Protein AF-0000000072575455 (afdb_homodimer)

Radius of gyration: 30.35 Å; Cα contacts (8 Å, |Δi|>4): 472; chains: 2; bounding box: 137×93×72 Å

Secondary structure (DSSP, 8-state):
-------------------------------------S-SSS------EEEEEE-SSTTHHHHHHHHHHHHHHHHHHTT----HHHHHHHHHHHHHHHHHHHHH--S-EEEEEEEETTEEEEEEEE------------TT-TTSTHHHHHHHHHS-EEEEEETTEEEEEEEEE--/----------------------------------PPPSSSS-------EEEEEE-SSTTHHHHHHHHHHHHHHHHHHTT----HHHHHHHHHHHHHHHHHHHHH--S-EEEEEEEETTEEEEEEEE---S--------TT-TTS-HHHHHHHHHS-EEEEEETTEEEEEEEEE--

Foldseek 3Di:
DDPDPPDPDPDDPPPPPPDPPDPPPPDQPQPPPPPPPDDPDDDPVPKQKGKDKDFFDPVVLVVQLVSLVVSVVVVVVVPQDFDPVLSVLNSLLSNLVVVVQCVQARGMKMWMWTDDPQKIKIKIKHQGPDDPPPPPPPVPPPNNCSVVSQCVQFVDWDWADDPRTIMIMGIGGRD/DDPPPPPPDPDDPPPPPPDPPPPPPPDPPPDPDPPDADPPVGPPPPKQKDKDKDFFDPVVLVVQLVSLVVSQVVVVVVPQDFDPVLSVLNSLLSNLVVVVQCVQARGMKMWMWTDDPQKIKIKIKHQGPDDPPPPPPPVPDPNPCSVVSQCVQFVDWDWADDPRTIMIMGIGGRD

InterPro domains:
  IPR003594 Histidine kinase/HSP90-like ATPase domain [PF13581] (70-171)
  IPR036890 Histidine kinase/HSP90-like ATPase superfamily [G3DSA:3.30.565.10] (47-175)
  IPR036890 Histidine kinase/HSP90-like ATPase superfamily [SSF55874] (80-174)
  IPR050267 Bacterial Anti-sigma-factor Serine-Protein Kinases [PTHR35526] (35-174)

Solvent-accessible surface area (backbone atoms only — not comparable to full-atom values): 20923 Å² total; per-residue (Å²): 136,84,80,78,78,78,78,78,78,80,76,82,77,74,78,75,78,67,80,80,74,74,80,70,76,76,79,80,75,77,75,81,76,77,76,79,78,78,84,86,75,79,84,79,71,78,72,55,67,50,75,49,77,39,75,41,58,75,65,47,38,65,49,46,38,50,50,46,52,52,52,52,50,52,40,37,77,70,69,45,86,73,50,70,59,51,52,27,49,49,32,40,41,47,36,37,53,45,47,51,35,45,75,62,21,55,45,48,32,36,42,36,40,33,57,52,93,66,23,38,36,43,36,39,32,28,54,28,75,76,64,74,61,82,64,67,86,59,84,77,52,71,80,68,46,46,61,57,43,36,24,62,64,29,71,44,70,47,76,45,79,50,98,67,14,31,34,39,35,34,37,35,59,70,100,136,82,79,79,77,77,78,76,75,81,77,81,78,74,79,75,78,69,81,80,75,75,81,70,76,78,81,82,76,80,76,81,78,79,77,85,76,69,73,82,89,41,80,78,74,78,70,53,66,48,78,49,77,38,76,41,59,75,65,46,37,65,49,45,38,50,51,46,51,52,51,52,52,53,40,38,76,70,69,44,86,71,52,71,60,51,52,29,49,50,32,40,42,46,35,38,51,45,47,50,34,45,74,63,21,56,46,48,35,36,43,35,41,32,57,50,92,68,24,38,37,43,35,39,33,27,54,29,75,75,65,75,61,81,64,66,84,58,85,78,49,68,78,69,46,44,61,57,44,35,25,62,64,28,71,46,70,46,76,45,80,51,100,67,15,31,35,39,37,35,38,36,59,72,105

Sequence (350 aa):
MGQTERGQRPGAYRESRGPRSRHSAPDRTVRLGMTPAHGPDTADTSVVSAVVEFRGGSAMIPASRDVVHGFVTRLSERGLDLTDAFLDAARLVASELVTNALRHAPGPCRLELTLVDDRVEIAVSDTAEAFPTFLPRDPVRVGRHGLEIVTRLCGEVITKPHATGKTVYARLPLVMGQTERGQRPGAYRESRGPRSRHSAPDRTVRLGMTPAHGPDTADTSVVSAVVEFRGGSAMIPASRDVVHGFVTRLSERGLDLTDAFLDAARLVASELVTNALRHAPGPCRLELTLVDDRVEIAVSDTAEAFPTFLPRDPVRVGRHGLEIVTRLCGEVITKPHATGKTVYARLPLV

Organism: Streptomyces coelicolor (strain ATCC BAA-471 / A3(2) / M145) (NCBI:txid100226)

Structure (mmCIF, N/CA/C/O backbone):
data_AF-0000000072575455-model_v1
#
loop_
_entity.id
_entity.type
_entity.pdbx_description
1 polymer 'Histidine kinase/HSP90-like ATPase domain-containing protein'
#
loop_
_atom_site.group_PDB
_atom_site.id
_atom_site.type_symbol
_atom_site.label_atom_id
_atom_site.label_alt_id
_atom_site.label_comp_id
_atom_site.label_asym_id
_atom_site.label_entity_id
_atom_site.label_seq_id
_atom_site.pdbx_PDB_ins_code
_atom_site.Cartn_x
_atom_site.Cartn_y
_atom_site.Cartn_z
_atom_site.occupancy
_atom_site.B_iso_or_equiv
_atom_site.auth_seq_id
_atom_site.auth_comp_id
_atom_site.auth_asym_id
_atom_site.auth_atom_id
_atom_site.pdbx_PDB_model_num
ATOM 1 N N . MET A 1 1 ? 63.281 -43.75 -48.562 1 32.38 1 MET A N 1
ATOM 2 C CA . MET A 1 1 ? 62.688 -42.5 -49.062 1 32.38 1 MET A CA 1
ATOM 3 C C . MET A 1 1 ? 61.438 -42.156 -48.25 1 32.38 1 MET A C 1
ATOM 5 O O . MET A 1 1 ? 60.469 -42.906 -48.25 1 32.38 1 MET A O 1
ATOM 9 N N . GLY A 1 2 ? 61.625 -41.5 -47.031 1 32.16 2 GLY A N 1
ATOM 10 C CA . GLY A 1 2 ? 60.844 -41.156 -45.875 1 32.16 2 GLY A CA 1
ATOM 11 C C . GLY A 1 2 ? 59.75 -40.156 -46.125 1 32.16 2 GLY A C 1
ATOM 12 O O . GLY A 1 2 ? 60.031 -39 -46.469 1 32.16 2 GLY A O 1
ATOM 13 N N . GLN A 1 3 ? 58.625 -40.562 -46.75 1 35.69 3 GLN A N 1
ATOM 14 C CA . GLN A 1 3 ? 57.438 -39.781 -47.188 1 35.69 3 GLN A CA 1
ATOM 15 C C . GLN A 1 3 ? 56.906 -38.906 -46.062 1 35.69 3 GLN A C 1
ATOM 17 O O . GLN A 1 3 ? 56.75 -39.375 -44.938 1 35.69 3 GLN A O 1
ATOM 22 N N . THR A 1 4 ? 57.281 -37.625 -46.125 1 34.88 4 THR A N 1
ATOM 23 C CA . THR A 1 4 ? 56.906 -36.5 -45.281 1 34.88 4 THR A CA 1
ATOM 24 C C . THR A 1 4 ? 55.375 -36.375 -45.156 1 34.88 4 THR A C 1
ATOM 26 O O . THR A 1 4 ? 54.656 -36.438 -46.156 1 34.88 4 THR A O 1
ATOM 29 N N . GLU A 1 5 ? 54.812 -36.844 -44.031 1 35.34 5 GLU A N 1
ATOM 30 C CA . GLU A 1 5 ? 53.406 -36.875 -43.562 1 35.34 5 GLU A CA 1
ATOM 31 C C . GLU A 1 5 ? 52.844 -35.469 -43.438 1 35.34 5 GLU A C 1
ATOM 33 O O . GLU A 1 5 ? 53.344 -34.625 -42.688 1 35.34 5 GLU A O 1
ATOM 38 N N . ARG A 1 6 ? 52.594 -34.875 -44.625 1 32.97 6 ARG A N 1
ATOM 39 C CA . ARG A 1 6 ? 52.031 -33.531 -44.594 1 32.97 6 ARG A CA 1
ATOM 40 C C . ARG A 1 6 ? 50.812 -33.469 -43.656 1 32.97 6 ARG A C 1
ATOM 42 O O . ARG A 1 6 ? 49.906 -34.312 -43.75 1 32.97 6 ARG A O 1
ATOM 49 N N . GLY A 1 7 ? 50.938 -32.844 -42.469 1 31.59 7 GLY A N 1
ATOM 50 C CA . GLY A 1 7 ? 50.031 -32.562 -41.375 1 31.59 7 GLY A CA 1
ATOM 51 C C . GLY A 1 7 ? 48.812 -31.781 -41.812 1 31.59 7 GLY A C 1
ATOM 52 O O . GLY A 1 7 ? 48.938 -30.688 -42.375 1 31.59 7 GLY A O 1
ATOM 53 N N . GLN A 1 8 ? 47.719 -32.438 -42.281 1 33.72 8 GLN A N 1
ATOM 54 C CA . GLN A 1 8 ? 46.438 -31.875 -42.719 1 33.72 8 GLN A CA 1
ATOM 55 C C . GLN A 1 8 ? 45.875 -30.891 -41.688 1 33.72 8 GLN A C 1
ATOM 57 O O . GLN A 1 8 ? 45.812 -31.219 -40.5 1 33.72 8 GLN A O 1
ATOM 62 N N . ARG A 1 9 ? 46 -29.625 -42.062 1 37.94 9 ARG A N 1
ATOM 63 C CA . ARG A 1 9 ? 45.5 -28.531 -41.219 1 37.94 9 ARG A CA 1
ATOM 64 C C . ARG A 1 9 ? 44.031 -28.75 -40.906 1 37.94 9 ARG A C 1
ATOM 66 O O . ARG A 1 9 ? 43.219 -29.078 -41.781 1 37.94 9 ARG A O 1
ATOM 73 N N . PRO A 1 10 ? 43.656 -28.828 -39.562 1 35.44 10 PRO A N 1
ATOM 74 C CA . PRO A 1 10 ? 42.281 -29.047 -39.125 1 35.44 10 PRO A CA 1
ATOM 75 C C . PRO A 1 10 ? 41.344 -27.938 -39.562 1 35.44 10 PRO A C 1
ATOM 77 O O . PRO A 1 10 ? 41.75 -26.781 -39.688 1 35.44 10 PRO A O 1
ATOM 80 N N . GLY A 1 11 ? 40.375 -28.156 -40.469 1 28.69 11 GLY A N 1
ATOM 81 C CA . GLY A 1 11 ? 39.375 -27.281 -41.031 1 28.69 11 GLY A CA 1
ATOM 82 C C . GLY A 1 11 ? 38.625 -26.484 -40 1 28.69 11 GLY A C 1
ATOM 83 O O . GLY A 1 11 ? 38.438 -26.953 -38.875 1 28.69 11 GLY A O 1
ATOM 84 N N . ALA A 1 12 ? 38.688 -25.141 -40.094 1 33.44 12 ALA A N 1
ATOM 85 C CA . ALA A 1 12 ? 38 -24.125 -39.281 1 33.44 12 ALA A CA 1
ATOM 86 C C . ALA A 1 12 ? 36.5 -24.422 -39.219 1 33.44 12 ALA A C 1
ATOM 88 O O . ALA A 1 12 ? 35.875 -24.734 -40.25 1 33.44 12 ALA A O 1
ATOM 89 N N . TYR A 1 13 ? 35.938 -24.953 -38.125 1 33.81 13 TYR A N 1
ATOM 90 C CA . TYR A 1 13 ? 34.531 -25.156 -37.75 1 33.81 13 TYR A CA 1
ATOM 91 C C . TYR A 1 13 ? 33.75 -23.875 -37.938 1 33.81 13 TYR A C 1
ATOM 93 O O . TYR A 1 13 ? 34.062 -22.859 -37.312 1 33.81 13 TYR A O 1
ATOM 101 N N . ARG A 1 14 ? 33.281 -23.578 -39.094 1 29.98 14 ARG A N 1
ATOM 102 C CA . ARG A 1 14 ? 32.375 -22.469 -39.281 1 29.98 14 ARG A CA 1
ATOM 103 C C . ARG A 1 14 ? 31.172 -22.609 -38.344 1 29.98 14 ARG A C 1
ATOM 105 O O . ARG A 1 14 ? 30.422 -23.578 -38.406 1 29.98 14 ARG A O 1
ATOM 112 N N . GLU A 1 15 ? 31.172 -21.984 -37.125 1 34.75 15 GLU A N 1
ATOM 113 C CA . GLU A 1 15 ? 30.047 -21.875 -36.219 1 34.75 15 GLU A CA 1
ATOM 114 C C . GLU A 1 15 ? 28.828 -21.281 -36.906 1 34.75 15 GLU A C 1
ATOM 116 O O . GLU A 1 15 ? 28.844 -20.109 -37.312 1 34.75 15 GLU A O 1
ATOM 121 N N . SER A 1 16 ? 28.172 -22.016 -37.875 1 32.97 16 SER A N 1
ATOM 122 C CA . SER A 1 16 ? 26.953 -21.438 -38.438 1 32.97 16 SER A CA 1
ATOM 123 C C . SER A 1 16 ? 26 -21.016 -37.344 1 32.97 16 SER A C 1
ATOM 125 O O . SER A 1 16 ? 25.703 -21.797 -36.406 1 32.97 16 SER A O 1
ATOM 127 N N . ARG A 1 17 ? 25.938 -19.719 -37.031 1 35.84 17 ARG A N 1
ATOM 128 C CA . ARG A 1 17 ? 24.984 -19.062 -36.156 1 35.84 17 ARG A CA 1
ATOM 129 C C . ARG A 1 17 ? 23.562 -19.375 -36.562 1 35.84 17 ARG A C 1
ATOM 131 O O . ARG A 1 17 ? 23.141 -19.062 -37.656 1 35.84 17 ARG A O 1
ATOM 138 N N . GLY A 1 18 ? 23.031 -20.562 -36.094 1 30.92 18 GLY A N 1
ATOM 139 C CA . GLY A 1 18 ? 21.656 -20.969 -36.312 1 30.92 18 GLY A CA 1
ATOM 140 C C . GLY A 1 18 ? 20.656 -19.859 -36.094 1 30.92 18 GLY A C 1
ATOM 141 O O . GLY A 1 18 ? 20.984 -18.828 -35.5 1 30.92 18 GLY A O 1
ATOM 142 N N . PRO A 1 19 ? 19.656 -19.797 -36.938 1 33.41 19 PRO A N 1
ATOM 143 C CA . PRO A 1 19 ? 18.672 -18.719 -36.969 1 33.41 19 PRO A CA 1
ATOM 144 C C . PRO A 1 19 ? 18.047 -18.453 -35.594 1 33.41 19 PRO A C 1
ATOM 146 O O . PRO A 1 19 ? 17.984 -19.375 -34.75 1 33.41 19 PRO A O 1
ATOM 149 N N . ARG A 1 20 ? 18.234 -17.234 -35 1 33.88 20 ARG A N 1
ATOM 150 C CA . ARG A 1 20 ? 17.562 -16.766 -33.812 1 33.88 20 ARG A CA 1
ATOM 151 C C . ARG A 1 20 ? 16.047 -16.891 -33.938 1 33.88 20 ARG A C 1
ATOM 153 O O . ARG A 1 20 ? 15.445 -16.312 -34.875 1 33.88 20 ARG A O 1
ATOM 160 N N . SER A 1 21 ? 15.523 -18.125 -33.594 1 30.5 21 SER A N 1
ATOM 161 C CA . SER A 1 21 ? 14.078 -18.344 -33.562 1 30.5 21 SER A CA 1
ATOM 162 C C . SER A 1 21 ? 13.367 -17.188 -32.844 1 30.5 21 SER A C 1
ATOM 164 O O . SER A 1 21 ? 13.797 -16.734 -31.797 1 30.5 21 SER A O 1
ATOM 166 N N . ARG A 1 22 ? 12.805 -16.375 -33.625 1 30.42 22 ARG A N 1
ATOM 167 C CA . ARG A 1 22 ? 11.875 -15.336 -33.188 1 30.42 22 ARG A CA 1
ATOM 168 C C . ARG A 1 22 ? 10.906 -15.891 -32.156 1 30.42 22 ARG A C 1
ATOM 170 O O . ARG A 1 22 ? 10.211 -16.875 -32.406 1 30.42 22 ARG A O 1
ATOM 177 N N . HIS A 1 23 ? 11.203 -15.719 -30.844 1 28.92 23 HIS A N 1
ATOM 178 C CA . HIS A 1 23 ? 10.312 -16 -29.719 1 28.92 23 HIS A CA 1
ATOM 179 C C . HIS A 1 23 ? 8.922 -15.438 -29.969 1 28.92 23 HIS A C 1
ATOM 181 O O . HIS A 1 23 ? 8.734 -14.227 -30.031 1 28.92 23 HIS A O 1
ATOM 187 N N . SER A 1 24 ? 8.133 -16.125 -30.812 1 27.84 24 SER A N 1
ATOM 188 C CA . SER A 1 24 ? 6.707 -15.836 -30.922 1 27.84 24 SER A CA 1
ATOM 189 C C . SER A 1 24 ? 6.062 -15.641 -29.562 1 27.84 24 SER A C 1
ATOM 191 O O . SER A 1 24 ? 6.336 -16.391 -28.625 1 27.84 24 SER A O 1
ATOM 193 N N . ALA A 1 25 ? 5.625 -14.492 -29.375 1 29.95 25 ALA A N 1
ATOM 194 C CA . ALA A 1 25 ? 4.875 -14.039 -28.203 1 29.95 25 ALA A CA 1
ATOM 195 C C . ALA A 1 25 ? 3.674 -14.938 -27.938 1 29.95 25 ALA A C 1
ATOM 197 O O . ALA A 1 25 ? 2.855 -15.172 -28.828 1 29.95 25 ALA A O 1
ATOM 198 N N . PRO A 1 26 ? 3.846 -16 -27.094 1 28.5 26 PRO A N 1
ATOM 199 C CA . PRO A 1 26 ? 2.73 -16.938 -26.922 1 28.5 26 PRO A CA 1
ATOM 200 C C . PRO A 1 26 ? 1.387 -16.234 -26.766 1 28.5 26 PRO A C 1
ATOM 202 O O . PRO A 1 26 ? 1.341 -15.07 -26.359 1 28.5 26 PRO A O 1
ATOM 205 N N . ASP A 1 27 ? 0.445 -16.547 -27.547 1 27.23 27 ASP A N 1
ATOM 206 C CA . ASP A 1 27 ? -0.991 -16.281 -27.547 1 27.23 27 ASP A CA 1
ATOM 207 C C . ASP A 1 27 ? -1.617 -16.625 -26.203 1 27.23 27 ASP A C 1
ATOM 209 O O . ASP A 1 27 ? -1.472 -17.75 -25.703 1 27.23 27 ASP A O 1
ATOM 213 N N . ARG A 1 28 ? -1.726 -15.688 -25.281 1 27.55 28 ARG A N 1
ATOM 214 C CA . ARG A 1 28 ? -2.346 -15.766 -23.969 1 27.55 28 ARG A CA 1
ATOM 215 C C . ARG A 1 28 ? -3.777 -16.281 -24.062 1 27.55 28 ARG A C 1
ATOM 217 O O . ARG A 1 28 ? -4.668 -15.57 -24.547 1 27.55 28 ARG A O 1
ATOM 224 N N . THR A 1 29 ? -3.949 -17.625 -24.25 1 25.83 29 THR A N 1
ATOM 225 C CA . THR A 1 29 ? -5.316 -18.125 -24.141 1 25.83 29 THR A CA 1
ATOM 226 C C . THR A 1 29 ? -5.812 -17.984 -22.703 1 25.83 29 THR A C 1
ATOM 228 O O . THR A 1 29 ? -5.227 -18.562 -21.781 1 25.83 29 THR A O 1
ATOM 231 N N . VAL A 1 30 ? -6.43 -16.969 -22.312 1 26.8 30 VAL A N 1
ATOM 232 C CA . VAL A 1 30 ? -7.184 -16.75 -21.094 1 26.8 30 VAL A CA 1
ATOM 233 C C . VAL A 1 30 ? -8.227 -17.844 -20.922 1 26.8 30 VAL A C 1
ATOM 235 O O . VAL A 1 30 ? -9.195 -17.922 -21.688 1 26.8 30 VAL A O 1
ATOM 238 N N . ARG A 1 31 ? -7.766 -18.969 -20.578 1 24.8 31 ARG A N 1
ATOM 239 C CA . ARG A 1 31 ? -8.859 -19.891 -20.266 1 24.8 31 ARG A CA 1
ATOM 240 C C . ARG A 1 31 ? -9.562 -19.5 -18.969 1 24.8 31 ARG A C 1
ATOM 242 O O . ARG A 1 31 ? -8.922 -19.406 -17.922 1 24.8 31 ARG A O 1
ATOM 249 N N . LEU A 1 32 ? -10.781 -18.906 -19 1 27.08 32 LEU A N 1
ATOM 250 C CA . LEU A 1 32 ? -11.766 -18.641 -17.953 1 27.08 32 LEU A CA 1
ATOM 251 C C . LEU A 1 32 ? -12.211 -19.938 -17.281 1 27.08 32 LEU A C 1
ATOM 253 O O . LEU A 1 32 ? -12.891 -20.766 -17.906 1 27.08 32 LEU A O 1
ATOM 257 N N . GLY A 1 33 ? -11.391 -20.656 -16.75 1 26.16 33 GLY A N 1
ATOM 258 C CA . GLY A 1 33 ? -11.891 -21.906 -16.172 1 26.16 33 GLY A CA 1
ATOM 259 C C . GLY A 1 33 ? -12.922 -21.672 -15.086 1 26.16 33 GLY A C 1
ATOM 260 O O . GLY A 1 33 ? -12.688 -20.891 -14.156 1 26.16 33 GLY A O 1
ATOM 261 N N . MET A 1 34 ? -14.289 -21.812 -15.367 1 27.09 34 MET A N 1
ATOM 262 C CA . MET A 1 34 ? -15.438 -21.938 -14.469 1 27.09 34 MET A CA 1
ATOM 263 C C . MET A 1 34 ? -15.305 -23.156 -13.562 1 27.09 34 MET A C 1
ATOM 265 O O . MET A 1 34 ? -15.328 -24.281 -14.039 1 27.09 34 MET A O 1
ATOM 269 N N . THR A 1 35 ? -14.492 -23.156 -12.648 1 29.92 35 THR A N 1
ATOM 270 C CA . THR A 1 35 ? -14.586 -24.344 -11.82 1 29.92 35 THR A CA 1
ATOM 271 C C . THR A 1 35 ? -15.992 -24.5 -11.258 1 29.92 35 THR A C 1
ATOM 273 O O . THR A 1 35 ? -16.5 -23.609 -10.586 1 29.92 35 THR A O 1
ATOM 276 N N . PRO A 1 36 ? -16.781 -25.469 -11.727 1 28.53 36 PRO A N 1
ATOM 277 C CA . PRO A 1 36 ? -18.125 -25.781 -11.219 1 28.53 36 PRO A CA 1
ATOM 278 C C . PRO A 1 36 ? -18.109 -26.25 -9.766 1 28.53 36 PRO A C 1
ATOM 280 O O . PRO A 1 36 ? -17.641 -27.344 -9.477 1 28.53 36 PRO A O 1
ATOM 283 N N . ALA A 1 37 ? -17.75 -25.547 -8.719 1 29.58 37 ALA A N 1
ATOM 284 C CA . ALA A 1 37 ? -17.828 -26.391 -7.527 1 29.58 37 ALA A CA 1
ATOM 285 C C . ALA A 1 37 ? -19.172 -27.109 -7.434 1 29.58 37 ALA A C 1
ATOM 287 O O . ALA A 1 37 ? -19.219 -28.328 -7.289 1 29.58 37 ALA A O 1
ATOM 288 N N . HIS A 1 38 ? -20.094 -26.531 -6.352 1 34.44 38 HIS A N 1
ATOM 289 C CA . HIS A 1 38 ? -21.156 -27.141 -5.555 1 34.44 38 HIS A CA 1
ATOM 290 C C . HIS A 1 38 ? -22.328 -27.578 -6.43 1 34.44 38 HIS A C 1
ATOM 292 O O . HIS A 1 38 ? -22.5 -27.062 -7.543 1 34.44 38 HIS A O 1
ATOM 298 N N . GLY A 1 39 ? -23.297 -28.578 -5.93 1 35.12 39 GLY A N 1
ATOM 299 C CA . GLY A 1 39 ? -24.516 -29.047 -6.555 1 35.12 39 GLY A CA 1
ATOM 300 C C . GLY A 1 39 ? -25.281 -27.953 -7.281 1 35.12 39 GLY A C 1
ATOM 301 O O . GLY A 1 39 ? -25.078 -26.766 -7.016 1 35.12 39 GLY A O 1
ATOM 302 N N . PRO A 1 40 ? -26.047 -28.266 -8.398 1 35.62 40 PRO A N 1
ATOM 303 C CA . PRO A 1 40 ? -26.641 -27.453 -9.453 1 35.62 40 PRO A CA 1
ATOM 304 C C . PRO A 1 40 ? -27.547 -26.359 -8.914 1 35.62 40 PRO A C 1
ATOM 306 O O . PRO A 1 40 ? -27.844 -25.391 -9.625 1 35.62 40 PRO A O 1
ATOM 309 N N . ASP A 1 41 ? -28.469 -26.703 -8.023 1 36.72 41 ASP A N 1
ATOM 310 C CA . ASP A 1 41 ? -29.641 -25.844 -7.988 1 36.72 41 ASP A CA 1
ATOM 311 C C . ASP A 1 41 ? -29.25 -24.391 -7.73 1 36.72 41 ASP A C 1
ATOM 313 O O . ASP A 1 41 ? -29.812 -23.484 -8.336 1 36.72 41 ASP A O 1
ATOM 317 N N . THR A 1 42 ? -29.078 -24.094 -6.359 1 40.66 42 THR A N 1
ATOM 318 C CA . THR A 1 42 ? -29.438 -22.719 -6 1 40.66 42 THR A CA 1
ATOM 319 C C . THR A 1 42 ? -28.5 -21.719 -6.672 1 40.66 42 THR A C 1
ATOM 321 O O . THR A 1 42 ? -28.953 -20.828 -7.402 1 40.66 42 THR A O 1
ATOM 324 N N . ALA A 1 43 ? -27.578 -20.844 -5.785 1 39.81 43 ALA A N 1
ATOM 325 C CA . ALA A 1 43 ? -27.141 -19.469 -5.973 1 39.81 43 ALA A CA 1
ATOM 326 C C . ALA A 1 43 ? -25.984 -19.375 -6.969 1 39.81 43 ALA A C 1
ATOM 328 O O . ALA A 1 43 ? -24.906 -19.922 -6.723 1 39.81 43 ALA A O 1
ATOM 329 N N . ASP A 1 44 ? -25.938 -19.547 -8.211 1 42.25 44 ASP A N 1
ATOM 330 C CA . ASP A 1 44 ? -25.109 -19 -9.289 1 42.25 44 ASP A CA 1
ATOM 331 C C . ASP A 1 44 ? -24.297 -17.812 -8.812 1 42.25 44 ASP A C 1
ATOM 333 O O . ASP A 1 44 ? -24.625 -16.656 -9.125 1 42.25 44 ASP A O 1
ATOM 337 N N . THR A 1 45 ? -24.125 -17.5 -7.543 1 49.91 45 THR A N 1
ATOM 338 C CA . THR A 1 45 ? -23.469 -16.25 -7.199 1 49.91 45 THR A CA 1
ATOM 339 C C . THR A 1 45 ? -22.141 -16.109 -7.945 1 49.91 45 THR A C 1
ATOM 341 O O . THR A 1 45 ? -21.234 -16.906 -7.754 1 49.91 45 THR A O 1
ATOM 344 N N . SER A 1 46 ? -22.016 -15.766 -9.344 1 58.69 46 SER A N 1
ATOM 345 C CA . SER A 1 46 ? -20.938 -15.398 -10.266 1 58.69 46 SER A CA 1
ATOM 346 C C . SER A 1 46 ? -19.703 -14.898 -9.516 1 58.69 46 SER A C 1
ATOM 348 O O . SER A 1 46 ? -19.734 -13.82 -8.922 1 58.69 46 SER A O 1
ATOM 350 N N . VAL A 1 47 ? -18.828 -15.883 -9.156 1 79.19 47 VAL A N 1
ATOM 351 C CA . VAL A 1 47 ? -17.547 -15.531 -8.555 1 79.19 47 VAL A CA 1
ATOM 352 C C . VAL A 1 47 ? -16.766 -14.617 -9.5 1 79.19 47 VAL A C 1
ATOM 354 O O . VAL A 1 47 ? -16.562 -14.945 -10.664 1 79.19 47 VAL A O 1
ATOM 357 N N . VAL A 1 48 ? -16.578 -13.461 -9.172 1 90.88 48 VAL A N 1
ATOM 358 C CA . VAL A 1 48 ? -15.695 -12.57 -9.93 1 90.88 48 VAL A CA 1
ATOM 359 C C . VAL A 1 48 ? -14.242 -12.906 -9.641 1 90.88 48 VAL A C 1
ATOM 361 O O . VAL A 1 48 ? -13.789 -12.828 -8.492 1 90.88 48 VAL A O 1
ATOM 364 N N . SER A 1 49 ? -13.5 -13.445 -10.711 1 96.75 49 SER A N 1
ATOM 365 C CA . SER A 1 49 ? -12.102 -13.805 -10.516 1 96.75 49 SER A CA 1
ATOM 366 C C . SER A 1 49 ? -11.266 -13.445 -11.742 1 96.75 49 SER A C 1
ATOM 368 O O . SER A 1 49 ? -11.812 -13.203 -12.82 1 96.75 49 SER A O 1
ATOM 370 N N . ALA A 1 50 ? -9.992 -13.281 -11.547 1 97.56 50 ALA A N 1
ATOM 371 C CA . ALA A 1 50 ? -8.977 -13.141 -12.586 1 97.56 50 ALA A CA 1
ATOM 372 C C . ALA A 1 50 ? -7.797 -14.078 -12.336 1 97.56 50 ALA A C 1
ATOM 374 O O . ALA A 1 50 ? -7.344 -14.211 -11.195 1 97.56 50 ALA A O 1
ATOM 375 N N . VAL A 1 51 ? -7.379 -14.766 -13.406 1 97.94 51 VAL A N 1
ATOM 376 C CA . VAL A 1 51 ? -6.23 -15.664 -13.312 1 97.94 51 VAL A CA 1
ATOM 377 C C . VAL A 1 51 ? -5.242 -15.352 -14.438 1 97.94 51 VAL A C 1
ATOM 379 O O . VAL A 1 51 ? -5.637 -15.234 -15.602 1 97.94 51 VAL A O 1
ATOM 382 N N . VAL A 1 52 ? -4.012 -15.242 -14.062 1 98.06 52 VAL A N 1
ATOM 383 C CA . VAL A 1 52 ? -2.967 -15.023 -15.055 1 98.06 52 VAL A CA 1
ATOM 384 C C . VAL A 1 52 ? -1.768 -15.922 -14.75 1 98.06 52 VAL A C 1
ATOM 386 O O . VAL A 1 52 ? -1.396 -16.094 -13.586 1 98.06 52 VAL A O 1
ATOM 389 N N . GLU A 1 53 ? -1.177 -16.469 -15.773 1 96.88 53 GLU A N 1
ATOM 390 C CA . GLU A 1 53 ? 0.063 -17.234 -15.664 1 96.88 53 GLU A CA 1
ATOM 391 C C . GLU A 1 53 ? 1.245 -16.453 -16.234 1 96.88 53 GLU A C 1
ATOM 393 O O . GLU A 1 53 ? 1.192 -15.961 -17.359 1 96.88 53 GLU A O 1
ATOM 398 N N . PHE A 1 54 ? 2.199 -16.359 -15.375 1 96.44 54 PHE A N 1
ATOM 399 C CA . PHE A 1 54 ? 3.439 -15.719 -15.797 1 96.44 54 PHE A CA 1
ATOM 400 C C . PHE A 1 54 ? 4.504 -16.766 -16.125 1 96.44 54 PHE A C 1
ATOM 402 O O . PHE A 1 54 ? 4.578 -17.812 -15.484 1 96.44 54 PHE A O 1
ATOM 409 N N . ARG A 1 55 ? 5.289 -16.469 -17.047 1 93 55 ARG A N 1
ATOM 410 C CA . ARG A 1 55 ? 6.336 -17.391 -17.469 1 93 55 ARG A CA 1
ATOM 411 C C . ARG A 1 55 ? 7.562 -17.281 -16.562 1 93 55 ARG A C 1
ATOM 413 O O . ARG A 1 55 ? 8.375 -18.203 -16.484 1 93 55 ARG A O 1
ATOM 420 N N . GLY A 1 56 ? 7.734 -16.172 -15.906 1 92.5 56 GLY A N 1
ATOM 421 C CA . GLY A 1 56 ? 8.898 -15.906 -15.078 1 92.5 56 GLY A CA 1
ATOM 422 C C . GLY A 1 56 ? 9.531 -14.555 -15.352 1 92.5 56 GLY A C 1
ATOM 423 O O . GLY A 1 56 ? 9 -13.766 -16.125 1 92.5 56 GLY A O 1
ATOM 424 N N . GLY A 1 57 ? 10.516 -14.258 -14.562 1 93.56 57 GLY A N 1
ATOM 425 C CA . GLY A 1 57 ? 11.242 -13.016 -14.75 1 93.56 57 GLY A CA 1
ATOM 426 C C . GLY A 1 57 ? 10.656 -11.859 -13.961 1 93.56 57 GLY A C 1
ATOM 427 O O . GLY A 1 57 ? 9.516 -11.93 -13.5 1 93.56 57 GLY A O 1
ATOM 428 N N . SER A 1 58 ? 11.367 -10.789 -13.875 1 93.75 58 SER A N 1
ATOM 429 C CA . SER A 1 58 ? 11.023 -9.656 -13.023 1 93.75 58 SER A CA 1
ATOM 430 C C . SER A 1 58 ? 9.836 -8.883 -13.586 1 93.75 58 SER A C 1
ATOM 432 O O . SER A 1 58 ? 9.172 -8.141 -12.859 1 93.75 58 SER A O 1
ATOM 434 N N . ALA A 1 59 ? 9.523 -9.094 -14.852 1 94.94 59 ALA A N 1
ATOM 435 C CA . ALA A 1 59 ? 8.398 -8.383 -15.461 1 94.94 59 ALA A CA 1
ATOM 436 C C . ALA A 1 59 ? 7.07 -8.836 -14.859 1 94.94 59 ALA A C 1
ATOM 438 O O . ALA A 1 59 ? 6.047 -8.172 -15.039 1 94.94 59 ALA A O 1
ATOM 439 N N . MET A 1 60 ? 7.133 -9.898 -14.117 1 96 60 MET A N 1
ATOM 440 C CA . MET A 1 60 ? 5.906 -10.383 -13.484 1 96 60 MET A CA 1
ATOM 441 C C . MET A 1 60 ? 5.426 -9.406 -12.414 1 96 60 MET A C 1
ATOM 443 O O . MET A 1 60 ? 4.227 -9.312 -12.148 1 96 60 MET A O 1
ATOM 447 N N . ILE A 1 61 ? 6.34 -8.68 -11.914 1 95.44 61 ILE A N 1
ATOM 448 C CA . ILE A 1 61 ? 5.988 -7.789 -10.805 1 95.44 61 ILE A CA 1
ATOM 449 C C . ILE A 1 61 ? 5.117 -6.645 -11.32 1 95.44 61 ILE A C 1
ATOM 451 O O . ILE A 1 61 ? 3.965 -6.504 -10.914 1 95.44 61 ILE A O 1
ATOM 455 N N . PRO A 1 62 ? 5.586 -5.887 -12.344 1 96.62 62 PRO A N 1
ATOM 456 C CA . PRO A 1 62 ? 4.68 -4.859 -12.867 1 96.62 62 PRO A CA 1
ATOM 457 C C . PRO A 1 62 ? 3.443 -5.453 -13.539 1 96.62 62 PRO A C 1
ATOM 459 O O . PRO A 1 62 ? 2.365 -4.855 -13.492 1 96.62 62 PRO A O 1
ATOM 462 N N . ALA A 1 63 ? 3.533 -6.617 -14.094 1 97.62 63 ALA A N 1
ATOM 463 C CA . ALA A 1 63 ? 2.381 -7.258 -14.719 1 97.62 63 ALA A CA 1
ATOM 464 C C . ALA A 1 63 ? 1.318 -7.613 -13.68 1 97.62 63 ALA A C 1
ATOM 466 O O . ALA A 1 63 ? 0.12 -7.484 -13.938 1 97.62 63 ALA A O 1
ATOM 467 N N . SER A 1 64 ? 1.741 -8.039 -12.555 1 98.25 64 SER A N 1
ATOM 468 C CA . SER A 1 64 ? 0.792 -8.367 -11.5 1 98.25 64 SER A CA 1
ATOM 469 C C . SER A 1 64 ? 0.006 -7.137 -11.055 1 98.25 64 SER A C 1
ATOM 471 O O . SER A 1 64 ? -1.191 -7.23 -10.773 1 98.25 64 SER A O 1
ATOM 473 N N . ARG A 1 65 ? 0.639 -6.023 -11.016 1 97.94 65 ARG A N 1
ATOM 474 C CA . ARG A 1 65 ? -0.022 -4.773 -10.656 1 97.94 65 ARG A CA 1
ATOM 475 C C . ARG A 1 65 ? -1.081 -4.398 -11.688 1 97.94 65 ARG A C 1
ATOM 477 O O . ARG A 1 65 ? -2.162 -3.926 -11.336 1 97.94 65 ARG A O 1
ATOM 484 N N . ASP A 1 66 ? -0.766 -4.652 -12.898 1 98.19 66 ASP A N 1
ATOM 485 C CA . ASP A 1 66 ? -1.736 -4.398 -13.961 1 98.19 66 ASP A CA 1
ATOM 486 C C . ASP A 1 66 ? -2.955 -5.305 -13.82 1 98.19 66 ASP A C 1
ATOM 488 O O . ASP A 1 66 ? -4.086 -4.875 -14.055 1 98.19 66 ASP A O 1
ATOM 492 N N . VAL A 1 67 ? -2.68 -6.508 -13.469 1 98.56 67 VAL A N 1
ATOM 493 C CA . VAL A 1 67 ? -3.77 -7.461 -13.266 1 98.56 67 VAL A CA 1
ATOM 494 C C . VAL A 1 67 ? -4.676 -6.977 -12.141 1 98.56 67 VAL A C 1
ATOM 496 O O . VAL A 1 67 ? -5.902 -7 -12.266 1 98.56 67 VAL A O 1
ATOM 499 N N . VAL A 1 68 ? -4.109 -6.512 -11.086 1 98.62 68 VAL A N 1
ATOM 500 C CA . VAL A 1 68 ? -4.871 -5.996 -9.953 1 98.62 68 VAL A CA 1
ATOM 501 C C . VAL A 1 68 ? -5.703 -4.797 -10.398 1 98.62 68 VAL A C 1
ATOM 503 O O . VAL A 1 68 ? -6.891 -4.707 -10.086 1 98.62 68 VAL A O 1
ATOM 506 N N . HIS A 1 69 ? -5.102 -3.922 -11.109 1 98.06 69 HIS A N 1
ATOM 507 C CA . HIS A 1 69 ? -5.809 -2.744 -11.594 1 98.06 69 HIS A CA 1
ATOM 508 C C . HIS A 1 69 ? -7 -3.137 -12.461 1 98.06 69 HIS A C 1
ATOM 510 O O . HIS A 1 69 ? -8.102 -2.611 -12.289 1 98.06 69 HIS A O 1
ATOM 516 N N . GLY A 1 70 ? -6.789 -4.035 -13.359 1 98.19 70 GLY A N 1
ATOM 517 C CA . GLY A 1 70 ? -7.871 -4.516 -14.203 1 98.19 70 GLY A CA 1
ATOM 518 C C . GLY A 1 70 ? -9 -5.164 -13.422 1 98.19 70 GLY A C 1
ATOM 519 O O . GLY A 1 70 ? -10.172 -4.93 -13.703 1 98.19 70 GLY A O 1
ATOM 520 N N . PHE A 1 71 ? -8.648 -5.934 -12.461 1 98.25 71 PHE A N 1
ATOM 521 C CA . PHE A 1 71 ? -9.633 -6.633 -11.641 1 98.25 71 PHE A CA 1
ATOM 522 C C . PHE A 1 71 ? -10.484 -5.645 -10.859 1 98.25 71 PHE A C 1
ATOM 524 O O . PHE A 1 71 ? -11.711 -5.762 -10.828 1 98.25 71 PHE A O 1
ATOM 531 N N . VAL A 1 72 ? -9.836 -4.648 -10.297 1 97.56 72 VAL A N 1
ATOM 532 C CA . VAL A 1 72 ? -10.539 -3.637 -9.516 1 97.56 72 VAL A CA 1
ATOM 533 C C . VAL A 1 72 ? -11.461 -2.828 -10.422 1 97.56 72 VAL A C 1
ATOM 535 O O . VAL A 1 72 ? -12.594 -2.508 -10.039 1 97.56 72 VAL A O 1
ATOM 538 N N . THR A 1 73 ? -10.992 -2.533 -11.602 1 96.81 73 THR A N 1
ATOM 539 C CA . THR A 1 73 ? -11.82 -1.832 -12.578 1 96.81 73 THR A CA 1
ATOM 540 C C . THR A 1 73 ? -13.07 -2.643 -12.906 1 96.81 73 THR A C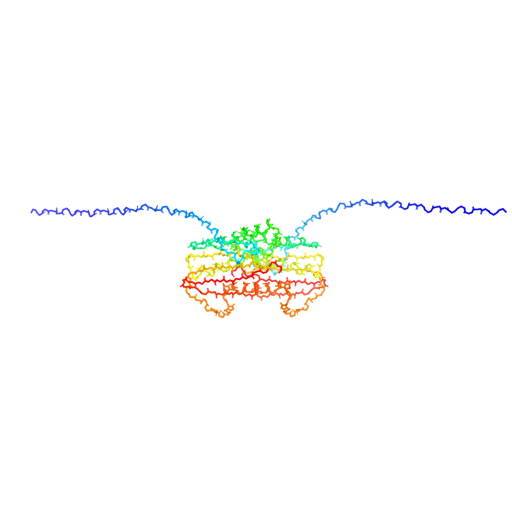 1
ATOM 542 O O . THR A 1 73 ? -14.18 -2.1 -12.953 1 96.81 73 THR A O 1
ATOM 545 N N . ARG A 1 74 ? -12.914 -3.912 -13.078 1 95.88 74 ARG A N 1
ATOM 546 C CA . ARG A 1 74 ? -14.039 -4.793 -13.375 1 95.88 74 ARG A CA 1
ATOM 547 C C . ARG A 1 74 ? -15.031 -4.832 -12.219 1 95.88 74 ARG A C 1
ATOM 549 O O . ARG A 1 74 ? -16.25 -4.848 -12.43 1 95.88 74 ARG A O 1
ATOM 556 N N . LEU A 1 75 ? -14.516 -4.914 -11.07 1 95.75 75 LEU A N 1
ATOM 557 C CA . LEU A 1 75 ? -15.391 -4.895 -9.906 1 95.75 75 LEU A CA 1
ATOM 558 C C . LEU A 1 75 ? -16.188 -3.602 -9.852 1 95.75 75 LEU A C 1
ATOM 560 O O . LEU A 1 75 ? -17.391 -3.621 -9.539 1 95.75 75 LEU A O 1
ATOM 564 N N . SER A 1 76 ? -15.484 -2.508 -10.141 1 94.19 76 SER A N 1
ATOM 565 C CA . SER A 1 76 ? -16.172 -1.217 -10.156 1 94.19 76 SER A CA 1
ATOM 566 C C . SER A 1 76 ? -17.281 -1.191 -11.188 1 94.19 76 SER A C 1
ATOM 568 O O . SER A 1 76 ? -18.359 -0.654 -10.93 1 94.19 76 SER A O 1
ATOM 570 N N . GLU A 1 77 ? -17.047 -1.73 -12.273 1 93.94 77 GLU A N 1
ATOM 571 C CA . GLU A 1 77 ? -18.047 -1.807 -13.344 1 93.94 77 GLU A CA 1
ATOM 572 C C . GLU A 1 77 ? -19.25 -2.643 -12.914 1 93.94 77 GLU A C 1
ATOM 574 O O . GLU A 1 77 ? -20.344 -2.475 -13.445 1 93.94 77 GLU A O 1
ATOM 579 N N . ARG A 1 78 ? -19.031 -3.447 -11.953 1 92.44 78 ARG A N 1
ATOM 580 C CA . ARG A 1 78 ? -20.094 -4.316 -11.461 1 92.44 78 ARG A CA 1
ATOM 581 C C . ARG A 1 78 ? -20.766 -3.717 -10.227 1 92.44 78 ARG A C 1
ATOM 583 O O . ARG A 1 78 ? -21.578 -4.375 -9.57 1 92.44 78 ARG A O 1
ATOM 590 N N . GLY A 1 79 ? -20.344 -2.564 -9.867 1 92.25 79 GLY A N 1
ATOM 591 C CA . GLY A 1 79 ? -21.062 -1.84 -8.836 1 92.25 79 GLY A CA 1
ATOM 592 C C . GLY A 1 79 ? -20.328 -1.813 -7.508 1 92.25 79 GLY A C 1
ATOM 593 O O . GLY A 1 79 ? -20.844 -1.28 -6.52 1 92.25 79 GLY A O 1
ATOM 594 N N . LEU A 1 80 ? -19.219 -2.445 -7.512 1 92.31 80 LEU A N 1
ATOM 595 C CA . LEU A 1 80 ? -18.422 -2.393 -6.293 1 92.31 80 LEU A CA 1
ATOM 596 C C . LEU A 1 80 ? -17.469 -1.198 -6.312 1 92.31 80 LEU A C 1
ATOM 598 O O . LEU A 1 80 ? -16.5 -1.19 -7.059 1 92.31 80 LEU A O 1
ATOM 602 N N . ASP A 1 81 ? -17.688 -0.172 -5.543 1 89.88 81 ASP A N 1
ATOM 603 C CA . ASP A 1 81 ? -16.875 1.037 -5.504 1 89.88 81 ASP A CA 1
ATOM 604 C C . ASP A 1 81 ? -15.742 0.903 -4.488 1 89.88 81 ASP A C 1
ATOM 606 O O . ASP A 1 81 ? -15.945 1.104 -3.291 1 89.88 81 ASP A O 1
ATOM 610 N N . LEU A 1 82 ? -14.594 0.572 -4.98 1 92.75 82 LEU A N 1
ATOM 611 C CA . LEU A 1 82 ? -13.422 0.402 -4.125 1 92.75 82 LEU A CA 1
ATOM 612 C C . LEU A 1 82 ? -12.602 1.688 -4.062 1 92.75 82 LEU A C 1
ATOM 614 O O . LEU A 1 82 ? -12.523 2.426 -5.047 1 92.75 82 LEU A O 1
ATOM 618 N N . THR A 1 83 ? -12.016 1.926 -2.916 1 91.19 83 THR A N 1
ATOM 619 C CA . THR A 1 83 ? -11.25 3.145 -2.701 1 91.19 83 THR A CA 1
ATOM 620 C C . THR A 1 83 ? -9.875 3.041 -3.367 1 91.19 83 THR A C 1
ATOM 622 O O . THR A 1 83 ? -9.406 1.94 -3.67 1 91.19 83 THR A O 1
ATOM 625 N N . ASP A 1 84 ? -9.25 4.191 -3.562 1 93.19 84 ASP A N 1
ATOM 626 C CA . ASP A 1 84 ? -7.875 4.223 -4.043 1 93.19 84 AS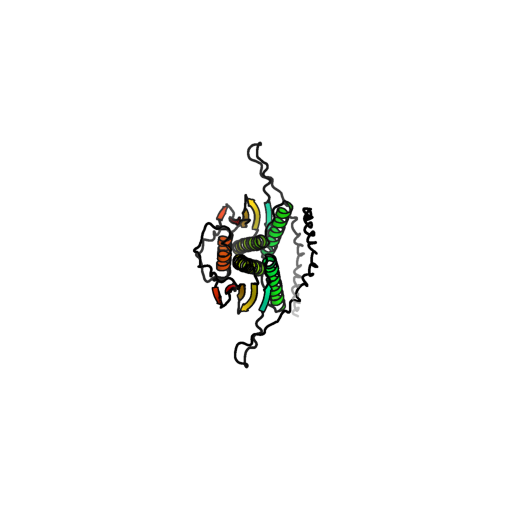P A CA 1
ATOM 627 C C . ASP A 1 84 ? -6.93 3.553 -3.047 1 93.19 84 ASP A C 1
ATOM 629 O O . ASP A 1 84 ? -5.949 2.922 -3.443 1 93.19 84 ASP A O 1
ATOM 633 N N . ALA A 1 85 ? -7.258 3.662 -1.811 1 90.56 85 ALA A N 1
ATOM 634 C CA . ALA A 1 85 ? -6.457 3.018 -0.774 1 90.56 85 ALA A CA 1
ATOM 635 C C . ALA A 1 85 ? -6.473 1.5 -0.932 1 90.56 85 ALA A C 1
ATOM 637 O O . ALA A 1 85 ? -5.445 0.84 -0.741 1 90.56 85 ALA A O 1
ATOM 638 N N . PHE A 1 86 ? -7.656 1.015 -1.295 1 93.38 86 PHE A N 1
ATOM 639 C CA . PHE A 1 86 ? -7.742 -0.423 -1.523 1 93.38 86 PHE A CA 1
ATOM 640 C C . PHE A 1 86 ? -6.859 -0.837 -2.697 1 93.38 86 PHE A C 1
ATOM 642 O O . PHE A 1 86 ? -6.133 -1.83 -2.613 1 93.38 86 PHE A O 1
ATOM 649 N N . LEU A 1 87 ? -6.969 -0.073 -3.75 1 96.69 87 LEU A N 1
ATOM 650 C CA . LEU A 1 87 ? -6.168 -0.394 -4.93 1 96.69 87 LEU A CA 1
ATOM 651 C C . LEU A 1 87 ? -4.68 -0.387 -4.594 1 96.69 87 LEU A C 1
ATOM 653 O O . LEU A 1 87 ? -3.951 -1.306 -4.973 1 96.69 87 LEU A O 1
ATOM 657 N N . ASP A 1 88 ? -4.227 0.618 -3.902 1 95.5 88 ASP A N 1
ATOM 658 C CA . ASP A 1 88 ? -2.82 0.697 -3.52 1 95.5 88 ASP A CA 1
ATOM 659 C C . ASP A 1 88 ? -2.418 -0.495 -2.654 1 95.5 88 ASP A C 1
ATOM 661 O O . ASP A 1 88 ? -1.361 -1.094 -2.863 1 95.5 88 ASP A O 1
ATOM 665 N N . ALA A 1 89 ? -3.252 -0.829 -1.744 1 94.88 89 ALA A N 1
ATOM 666 C CA . ALA A 1 89 ? -2.982 -1.961 -0.861 1 94.88 89 ALA A CA 1
ATOM 667 C C . ALA A 1 89 ? -2.926 -3.268 -1.647 1 94.88 89 ALA A C 1
ATOM 669 O O . ALA A 1 89 ? -2.025 -4.086 -1.439 1 94.88 89 ALA A O 1
ATOM 670 N N . ALA A 1 90 ? -3.879 -3.428 -2.51 1 97.06 90 ALA A N 1
ATOM 671 C CA . ALA A 1 90 ? -3.941 -4.656 -3.299 1 97.06 90 ALA A CA 1
ATOM 672 C C . ALA A 1 90 ? -2.709 -4.797 -4.191 1 97.06 90 ALA A C 1
ATOM 674 O O . ALA A 1 90 ? -2.146 -5.887 -4.312 1 97.06 90 ALA A O 1
ATOM 675 N N . ARG A 1 91 ? -2.359 -3.725 -4.777 1 97.56 91 ARG A N 1
ATOM 676 C CA . ARG A 1 91 ? -1.16 -3.74 -5.609 1 97.56 91 ARG A CA 1
ATOM 677 C C . ARG A 1 91 ? 0.074 -4.09 -4.785 1 97.56 91 ARG A C 1
ATOM 679 O O . ARG A 1 91 ? 0.927 -4.859 -5.23 1 97.56 91 ARG A O 1
ATOM 686 N N . LEU A 1 92 ? 0.153 -3.543 -3.656 1 94.88 92 LEU A N 1
ATOM 687 C CA . LEU A 1 92 ? 1.279 -3.82 -2.773 1 94.88 92 LEU A CA 1
ATOM 688 C C . LEU A 1 92 ? 1.319 -5.297 -2.391 1 94.88 92 LEU A C 1
ATOM 690 O O . LEU A 1 92 ? 2.375 -5.93 -2.453 1 94.88 92 LEU A O 1
ATOM 694 N N . VAL A 1 93 ? 0.173 -5.805 -2 1 95.06 93 VAL A N 1
ATOM 695 C CA . VAL A 1 93 ? 0.089 -7.207 -1.611 1 95.06 93 VAL A CA 1
ATOM 696 C C . VAL A 1 93 ? 0.503 -8.094 -2.783 1 95.06 93 VAL A C 1
ATOM 698 O O . VAL A 1 93 ? 1.33 -8.992 -2.625 1 95.06 93 VAL A O 1
ATOM 701 N N . ALA A 1 94 ? -0.013 -7.836 -3.951 1 97 94 ALA A N 1
ATOM 702 C CA . ALA A 1 94 ? 0.317 -8.633 -5.133 1 97 94 ALA A CA 1
ATOM 703 C C . ALA A 1 94 ? 1.808 -8.555 -5.445 1 97 94 ALA A C 1
ATOM 705 O O . ALA A 1 94 ? 2.443 -9.57 -5.73 1 97 94 ALA A O 1
ATOM 706 N N . SER A 1 95 ? 2.33 -7.367 -5.375 1 95.31 95 SER A N 1
ATOM 707 C CA . SER A 1 95 ? 3.746 -7.164 -5.664 1 95.31 95 SER A CA 1
ATOM 708 C C . SER A 1 95 ? 4.625 -7.957 -4.707 1 95.31 95 SER A C 1
ATOM 710 O O . SER A 1 95 ? 5.605 -8.578 -5.125 1 95.31 95 SER A O 1
ATOM 712 N N . GLU A 1 96 ? 4.219 -7.91 -3.482 1 92.19 96 GLU A N 1
ATOM 713 C CA . GLU A 1 96 ? 5.02 -8.602 -2.479 1 92.19 96 GLU A CA 1
ATOM 714 C C . GLU A 1 96 ? 4.961 -10.117 -2.67 1 92.19 96 GLU A C 1
ATOM 716 O O . GLU A 1 96 ? 5.98 -10.797 -2.578 1 92.19 96 GLU A O 1
ATOM 721 N N . LEU A 1 97 ? 3.807 -10.664 -2.934 1 94.12 97 LEU A N 1
ATOM 722 C CA . LEU A 1 97 ? 3.654 -12.102 -3.119 1 94.12 97 LEU A CA 1
ATOM 723 C C . LEU A 1 97 ? 4.363 -12.562 -4.387 1 94.12 97 LEU A C 1
ATOM 725 O O . LEU A 1 97 ? 5.02 -13.609 -4.391 1 94.12 97 LEU A O 1
ATOM 729 N N . VAL A 1 98 ? 4.266 -11.805 -5.422 1 94.81 98 VAL A N 1
ATOM 730 C CA . VAL A 1 98 ? 4.895 -12.172 -6.684 1 94.81 98 VAL A CA 1
ATOM 731 C C . VAL A 1 98 ? 6.41 -12.062 -6.559 1 94.81 98 VAL A C 1
ATOM 733 O O . VAL A 1 98 ? 7.148 -12.891 -7.102 1 94.81 98 VAL A O 1
ATOM 736 N N . THR A 1 99 ? 6.863 -11.07 -5.902 1 91.88 99 THR A N 1
ATOM 737 C CA . THR A 1 99 ? 8.297 -10.945 -5.648 1 91.88 99 THR A CA 1
ATOM 738 C C . THR A 1 99 ? 8.82 -12.156 -4.887 1 91.88 99 THR A C 1
ATOM 740 O O . THR A 1 99 ? 9.898 -12.664 -5.184 1 91.88 99 THR A O 1
ATOM 743 N N . ASN A 1 100 ? 8.023 -12.547 -3.902 1 89.38 100 ASN A N 1
ATOM 744 C CA . ASN A 1 100 ? 8.406 -13.742 -3.156 1 89.38 100 ASN A CA 1
ATOM 745 C C . ASN A 1 100 ? 8.477 -14.969 -4.059 1 89.38 100 ASN A C 1
ATOM 747 O O . ASN A 1 100 ? 9.414 -15.766 -3.961 1 89.38 100 ASN A O 1
ATOM 751 N N . ALA A 1 101 ? 7.508 -15.125 -4.879 1 91.19 101 ALA A N 1
ATOM 752 C CA . ALA A 1 101 ? 7.504 -16.234 -5.828 1 91.19 101 ALA A CA 1
ATOM 753 C C . ALA A 1 101 ? 8.734 -16.188 -6.734 1 91.19 101 ALA A C 1
ATOM 755 O O . ALA A 1 101 ? 9.375 -17.203 -6.973 1 91.19 101 ALA A O 1
ATOM 756 N N . LEU A 1 102 ? 9.031 -15.039 -7.211 1 91.5 102 LEU A N 1
ATOM 757 C CA . LEU A 1 102 ? 10.188 -14.852 -8.086 1 91.5 102 LEU A CA 1
ATOM 758 C C . LEU A 1 102 ? 11.477 -15.25 -7.383 1 91.5 102 LEU A C 1
ATOM 760 O O . LEU A 1 102 ? 12.352 -15.867 -7.988 1 91.5 102 LEU A O 1
ATOM 764 N N . ARG A 1 103 ? 11.602 -14.898 -6.18 1 88.25 103 ARG A N 1
ATOM 765 C CA . ARG A 1 103 ? 12.797 -15.18 -5.395 1 88.25 103 ARG A CA 1
ATOM 766 C C . ARG A 1 103 ? 12.969 -16.688 -5.176 1 88.25 103 ARG A C 1
ATOM 768 O O . ARG A 1 103 ? 14.086 -17.203 -5.188 1 88.25 103 ARG A O 1
ATOM 775 N N . HIS A 1 104 ? 11.867 -17.328 -5.027 1 86.25 104 HIS A N 1
ATOM 776 C CA . HIS A 1 104 ? 11.93 -18.734 -4.648 1 86.25 104 HIS A CA 1
ATOM 777 C C . HIS A 1 104 ? 11.883 -19.625 -5.875 1 86.25 104 HIS A C 1
ATOM 779 O O . HIS A 1 104 ? 12.391 -20.75 -5.844 1 86.25 104 HIS A O 1
ATOM 785 N N . ALA A 1 105 ? 11.172 -19.219 -6.82 1 81.75 105 ALA A N 1
ATOM 786 C CA . ALA A 1 105 ? 11 -19.984 -8.055 1 81.75 105 ALA A CA 1
ATOM 787 C C . ALA A 1 105 ? 10.961 -19.062 -9.266 1 81.75 105 ALA A C 1
ATOM 789 O O . ALA A 1 105 ? 9.906 -18.516 -9.617 1 81.75 105 ALA A O 1
ATOM 790 N N . PRO A 1 106 ? 12.062 -18.938 -9.898 1 76.69 106 PRO A N 1
ATOM 791 C CA . PRO A 1 106 ? 12.133 -17.969 -11 1 76.69 106 PRO A CA 1
ATOM 792 C C . PRO A 1 106 ? 11.273 -18.359 -12.195 1 76.69 106 PRO A C 1
ATOM 794 O O . PRO A 1 106 ? 11.062 -17.547 -13.102 1 76.69 106 PRO A O 1
ATOM 797 N N . GLY A 1 107 ? 10.656 -19.516 -12.156 1 82.56 107 GLY A N 1
ATOM 798 C CA . GLY A 1 107 ? 9.859 -20.016 -13.266 1 82.56 107 GLY A CA 1
ATOM 799 C C . GLY A 1 107 ? 8.438 -19.484 -13.258 1 82.56 107 GLY A C 1
ATOM 800 O O . GLY A 1 107 ? 8.195 -18.344 -12.867 1 82.56 107 GLY A O 1
ATOM 801 N N . PRO A 1 108 ? 7.57 -20.297 -13.836 1 89.38 108 PRO A N 1
ATOM 802 C CA . PRO A 1 108 ? 6.176 -19.875 -13.984 1 89.38 108 PRO A CA 1
ATOM 803 C C . PRO A 1 108 ? 5.5 -19.609 -12.633 1 89.38 108 PRO A C 1
ATOM 805 O O . PRO A 1 108 ? 5.824 -20.266 -11.641 1 89.38 108 PRO A O 1
ATOM 808 N N . CYS A 1 109 ? 4.668 -18.672 -12.617 1 93.88 109 CYS A N 1
ATOM 809 C CA . CYS A 1 109 ? 3.898 -18.203 -11.469 1 93.88 109 CYS A CA 1
ATOM 810 C C . CYS A 1 109 ? 2.455 -17.906 -11.859 1 93.88 109 CYS A C 1
ATOM 812 O O . CYS A 1 109 ? 2.195 -17.391 -12.938 1 93.88 109 CYS A O 1
ATOM 814 N N . ARG A 1 110 ? 1.61 -18.375 -11.016 1 96.94 110 ARG A N 1
ATOM 815 C CA . ARG A 1 110 ? 0.197 -18.109 -11.266 1 96.94 110 ARG A CA 1
ATOM 816 C C . ARG A 1 110 ? -0.368 -17.125 -10.242 1 96.94 110 ARG A C 1
ATOM 818 O O . ARG A 1 110 ? -0.166 -17.297 -9.039 1 96.94 110 ARG A O 1
ATOM 825 N N . LEU A 1 111 ? -1.075 -16.047 -10.719 1 98.44 111 LEU A N 1
ATOM 826 C CA . LEU A 1 111 ? -1.786 -15.086 -9.883 1 98.44 111 LEU A CA 1
ATOM 827 C C . LEU A 1 111 ? -3.295 -15.234 -10.047 1 98.44 111 LEU A C 1
ATOM 829 O O . LEU A 1 111 ? -3.801 -15.242 -11.172 1 98.44 111 LEU A O 1
ATOM 833 N N . GLU A 1 112 ? -3.969 -15.383 -8.906 1 98.56 112 GLU A N 1
ATOM 834 C CA . GLU A 1 112 ? -5.426 -15.469 -8.906 1 98.56 112 GLU A CA 1
ATOM 835 C C . GLU A 1 112 ? -6.039 -14.453 -7.941 1 98.56 112 GLU A C 1
ATOM 837 O O . GLU A 1 112 ? -5.621 -14.359 -6.785 1 98.56 112 GLU A O 1
ATOM 842 N N . LEU A 1 113 ? -6.949 -13.656 -8.438 1 98.5 113 LEU A N 1
ATOM 843 C CA . LEU A 1 113 ? -7.766 -12.742 -7.652 1 98.5 113 LEU A CA 1
ATOM 844 C C . LEU A 1 113 ? -9.219 -13.195 -7.621 1 98.5 113 LEU A C 1
ATOM 846 O O . LEU A 1 113 ? -9.805 -13.5 -8.664 1 98.5 113 LEU A O 1
ATOM 850 N N . THR A 1 114 ? -9.758 -13.258 -6.371 1 97.69 114 THR A N 1
ATOM 851 C CA . THR A 1 114 ? -11.148 -13.68 -6.246 1 97.69 114 THR A CA 1
ATOM 852 C C . THR A 1 114 ? -11.883 -12.828 -5.219 1 97.69 114 THR A C 1
ATOM 854 O O . THR A 1 114 ? -11.383 -12.609 -4.113 1 97.69 114 THR A O 1
ATOM 857 N N . LEU A 1 115 ? -13.008 -12.328 -5.66 1 96.12 115 LEU A N 1
ATOM 858 C CA . LEU A 1 115 ? -13.891 -11.695 -4.688 1 96.12 115 LEU A CA 1
ATOM 859 C C . LEU A 1 115 ? -14.586 -12.742 -3.824 1 96.12 115 LEU A C 1
ATOM 861 O O . LEU A 1 115 ? -15.297 -13.602 -4.344 1 96.12 115 LEU A O 1
ATOM 865 N N . VAL A 1 116 ? -14.336 -12.719 -2.559 1 93.75 116 VAL A N 1
ATOM 866 C CA . VAL A 1 116 ? -14.961 -13.633 -1.607 1 93.75 116 VAL A CA 1
ATOM 867 C C . VAL A 1 116 ? -15.609 -12.844 -0.474 1 93.75 116 VAL A C 1
ATOM 869 O O . VAL A 1 116 ? -14.914 -12.32 0.401 1 93.75 116 VAL A O 1
ATOM 872 N N . ASP A 1 117 ? -16.969 -12.734 -0.527 1 90.62 117 ASP A N 1
ATOM 873 C CA . ASP A 1 117 ? -17.688 -11.961 0.48 1 90.62 117 ASP A CA 1
ATOM 874 C C . ASP A 1 117 ? -17.203 -10.516 0.507 1 90.62 117 ASP A C 1
ATOM 876 O O . ASP A 1 117 ? -17.359 -9.789 -0.477 1 90.62 117 ASP A O 1
ATOM 880 N N . ASP A 1 118 ? -16.609 -10.102 1.567 1 91 118 ASP A N 1
ATOM 881 C CA . ASP A 1 118 ? -16.203 -8.711 1.7 1 91 118 ASP A CA 1
ATOM 882 C C . ASP A 1 118 ? -14.68 -8.578 1.62 1 91 118 ASP A C 1
ATOM 884 O O . ASP A 1 118 ? -14.094 -7.695 2.246 1 91 118 ASP A O 1
ATOM 888 N N . ARG A 1 119 ? -14.086 -9.562 0.879 1 95.38 119 ARG A N 1
ATOM 889 C CA . ARG A 1 119 ? -12.633 -9.57 0.729 1 95.38 119 ARG A CA 1
ATOM 890 C C . ARG A 1 119 ? -12.234 -9.938 -0.696 1 95.38 119 ARG A C 1
ATOM 892 O O . ARG A 1 119 ? -13.016 -10.547 -1.429 1 95.38 119 ARG A O 1
ATOM 899 N N . VAL A 1 120 ? -11.102 -9.5 -1.02 1 96.69 120 VAL A N 1
ATOM 900 C CA . VAL A 1 120 ? -10.453 -10.031 -2.213 1 96.69 120 VAL A CA 1
ATOM 901 C C . VAL A 1 120 ? -9.328 -10.984 -1.811 1 96.69 120 VAL A C 1
ATOM 903 O O . VAL A 1 120 ? -8.406 -10.594 -1.086 1 96.69 120 VAL A O 1
ATOM 906 N N . GLU A 1 121 ? -9.484 -12.219 -2.254 1 97.94 121 GLU A N 1
ATOM 907 C CA . GLU A 1 121 ? -8.406 -13.188 -2.07 1 97.94 121 GLU A CA 1
ATOM 908 C C . GLU A 1 121 ? -7.355 -13.062 -3.174 1 97.94 121 GLU A C 1
ATOM 910 O O . GLU A 1 121 ? -7.691 -13.078 -4.359 1 97.94 121 GLU A O 1
ATOM 915 N N . ILE A 1 122 ? -6.086 -12.906 -2.764 1 98.44 122 ILE A N 1
ATOM 916 C CA . ILE A 1 122 ? -4.93 -12.875 -3.654 1 98.44 122 ILE A CA 1
ATOM 917 C C . ILE A 1 122 ? -4.086 -14.125 -3.451 1 98.44 122 ILE A C 1
ATOM 919 O O . ILE A 1 122 ? -3.533 -14.344 -2.369 1 98.44 122 ILE A O 1
ATOM 923 N N . ALA A 1 123 ? -4.02 -14.938 -4.523 1 98.06 123 ALA A N 1
ATOM 924 C CA . ALA A 1 123 ? -3.287 -16.203 -4.453 1 98.06 123 ALA A CA 1
ATOM 925 C C . ALA A 1 123 ? -2.172 -16.25 -5.492 1 98.06 123 ALA A C 1
ATOM 927 O O . ALA A 1 123 ? -2.391 -15.922 -6.664 1 98.06 123 ALA A O 1
ATOM 928 N N . VAL A 1 124 ? -1.012 -16.609 -5.047 1 96.94 124 VAL A N 1
ATOM 929 C CA . VAL A 1 124 ? 0.139 -16.766 -5.93 1 96.94 124 VAL A CA 1
ATOM 930 C C . VAL A 1 124 ? 0.699 -18.172 -5.812 1 96.94 124 VAL A C 1
ATOM 932 O O . VAL A 1 124 ? 1.064 -18.609 -4.723 1 96.94 124 VAL A O 1
ATOM 935 N N . SER A 1 125 ? 0.78 -18.875 -6.891 1 95.12 125 SER A N 1
ATOM 936 C CA . SER A 1 125 ? 1.337 -20.219 -6.953 1 95.12 125 SER A CA 1
ATOM 937 C C . SER A 1 125 ? 2.686 -20.234 -7.668 1 95.12 125 SER A C 1
ATOM 939 O O . SER A 1 125 ? 2.854 -19.562 -8.695 1 95.12 125 SER A O 1
ATOM 941 N N . ASP A 1 126 ? 3.598 -20.891 -7.051 1 93.5 126 ASP A N 1
ATOM 942 C CA . ASP A 1 126 ? 4.91 -21.078 -7.664 1 93.5 126 ASP A CA 1
ATOM 943 C C . ASP A 1 126 ? 5.352 -22.547 -7.566 1 93.5 126 ASP A C 1
ATOM 945 O O . ASP A 1 126 ? 4.617 -23.391 -7.055 1 93.5 126 ASP A O 1
ATOM 949 N N . THR A 1 127 ? 6.5 -22.844 -8.141 1 88.44 127 THR A N 1
ATOM 950 C CA . THR A 1 127 ? 6.973 -24.234 -8.219 1 88.44 127 THR A CA 1
ATOM 951 C C . THR A 1 127 ? 8.047 -24.484 -7.168 1 88.44 127 THR A C 1
ATOM 953 O O . THR A 1 127 ? 8.766 -25.484 -7.242 1 88.44 127 THR A O 1
ATOM 956 N N . ALA A 1 128 ? 8.211 -23.5 -6.316 1 81.19 128 ALA A N 1
ATOM 957 C CA . ALA A 1 128 ? 9.242 -23.672 -5.305 1 81.19 128 ALA A CA 1
ATOM 958 C C . ALA A 1 128 ? 8.867 -24.75 -4.305 1 81.19 128 ALA A C 1
ATOM 960 O O . ALA A 1 128 ? 7.707 -24.859 -3.898 1 81.19 128 ALA A O 1
ATOM 961 N N . GLU A 1 129 ? 9.766 -25.719 -4.109 1 71.38 129 GLU A N 1
ATOM 962 C CA . GLU A 1 129 ? 9.562 -26.766 -3.113 1 71.38 129 GLU A CA 1
ATOM 963 C C . GLU A 1 129 ? 9.812 -26.25 -1.701 1 71.38 129 GLU A C 1
ATOM 965 O O . GLU A 1 129 ? 9.227 -26.75 -0.737 1 71.38 129 GLU A O 1
ATOM 970 N N . ALA A 1 130 ? 10.812 -25.328 -1.629 1 59.94 130 ALA A N 1
ATOM 971 C CA . ALA A 1 130 ? 11.289 -24.953 -0.302 1 59.94 130 ALA A CA 1
ATOM 972 C C . ALA A 1 130 ? 10.258 -24.078 0.415 1 59.94 130 ALA A C 1
ATOM 974 O O . ALA A 1 130 ? 9.688 -23.156 -0.181 1 59.94 130 ALA A O 1
ATOM 975 N N . PHE A 1 131 ? 9.477 -24.734 1.247 1 53.75 131 PHE A N 1
ATOM 976 C CA . PHE A 1 131 ? 8.578 -23.969 2.111 1 53.75 131 PHE A CA 1
ATOM 977 C C . PHE A 1 131 ? 9.359 -22.984 2.971 1 53.75 131 PHE A C 1
ATOM 979 O O . PHE A 1 131 ? 10.352 -23.359 3.604 1 53.75 131 PHE A O 1
ATOM 986 N N . PRO A 1 132 ? 9.336 -21.844 2.598 1 47 132 PRO A N 1
ATOM 987 C CA . PRO A 1 132 ? 9.977 -20.969 3.59 1 47 132 PRO A CA 1
ATOM 988 C C . PRO A 1 132 ? 9.586 -21.328 5.023 1 47 132 PRO A C 1
ATOM 990 O O . PRO A 1 132 ? 8.445 -21.719 5.277 1 47 132 PRO A O 1
ATOM 993 N N . THR A 1 133 ? 10.289 -22.266 5.625 1 40.5 133 THR A N 1
ATOM 994 C CA . THR A 1 133 ? 10.047 -22.234 7.062 1 40.5 133 THR A CA 1
ATOM 995 C C . THR A 1 133 ? 9.812 -20.812 7.551 1 40.5 133 THR A C 1
ATOM 997 O O . THR A 1 133 ? 10.5 -19.875 7.121 1 40.5 133 THR A O 1
ATOM 1000 N N . PHE A 1 134 ? 8.57 -20.578 7.988 1 40.44 134 PHE A N 1
ATOM 1001 C CA . PHE A 1 134 ? 8.359 -19.297 8.648 1 40.44 134 PHE A CA 1
ATOM 1002 C C . PHE A 1 134 ? 9.648 -18.797 9.297 1 40.44 134 PHE A C 1
ATOM 1004 O O . PHE A 1 134 ? 10.109 -19.375 10.289 1 40.44 134 PHE A O 1
ATOM 1011 N N . LEU A 1 135 ? 10.586 -18.562 8.523 1 39.47 135 LEU A N 1
ATOM 1012 C CA . LEU A 1 135 ? 11.703 -17.953 9.25 1 39.47 135 LEU A CA 1
ATOM 1013 C C . LEU A 1 135 ? 11.219 -16.828 10.156 1 39.47 135 LEU A C 1
ATOM 1015 O O . LEU A 1 135 ? 10.312 -16.078 9.797 1 39.47 135 LEU A O 1
ATOM 1019 N N . PRO A 1 136 ? 11.461 -17.016 11.391 1 37.56 136 PRO A N 1
ATOM 1020 C CA . PRO A 1 136 ? 11.156 -15.953 12.352 1 37.56 136 PRO A CA 1
ATOM 1021 C C . PRO A 1 136 ? 11.422 -14.562 11.797 1 37.56 136 PRO A C 1
ATOM 1023 O O . PRO A 1 136 ? 12.211 -14.406 10.859 1 37.56 136 PRO A O 1
ATOM 1026 N N . ARG A 1 137 ? 10.648 -13.586 12.297 1 39.94 137 ARG A N 1
ATOM 1027 C CA . ARG A 1 137 ? 10.844 -12.148 12.125 1 39.94 137 ARG A CA 1
ATOM 1028 C C . ARG A 1 137 ? 12.32 -11.797 12.07 1 39.94 137 ARG A C 1
ATOM 1030 O O . ARG A 1 137 ? 13.07 -12.078 13.008 1 39.94 137 ARG A O 1
ATOM 1037 N N . ASP A 1 138 ? 13.016 -12.078 11.008 1 37.91 138 ASP A N 1
ATOM 1038 C CA . ASP A 1 138 ? 14.32 -11.438 11.117 1 37.91 138 ASP A CA 1
ATOM 1039 C C . ASP A 1 138 ? 14.195 -9.922 11.086 1 37.91 138 ASP A C 1
ATOM 1041 O O . ASP A 1 138 ? 13.781 -9.344 10.078 1 37.91 138 ASP A O 1
ATOM 1045 N N . PRO A 1 139 ? 14.18 -9.297 12.141 1 37.03 139 PRO A N 1
ATOM 1046 C CA . PRO A 1 139 ? 14.062 -7.84 12.266 1 37.03 139 PRO A CA 1
ATOM 1047 C C . PRO A 1 139 ? 14.969 -7.09 11.289 1 37.03 139 PRO A C 1
ATOM 1049 O O . PRO A 1 139 ? 14.719 -5.922 10.984 1 37.03 139 PRO A O 1
ATOM 1052 N N . VAL A 1 140 ? 16.156 -7.625 11.031 1 34.38 140 VAL A N 1
ATOM 1053 C CA . VAL A 1 140 ? 17.219 -6.902 10.336 1 34.38 140 VAL A CA 1
ATOM 1054 C C . VAL A 1 140 ? 16.984 -6.938 8.836 1 34.38 140 VAL A C 1
ATOM 1056 O O . VAL A 1 140 ? 17.625 -6.203 8.078 1 34.38 140 VAL A O 1
ATOM 1059 N N . ARG A 1 141 ? 16.391 -7.891 8.281 1 39.09 141 ARG A N 1
ATOM 1060 C CA . ARG A 1 141 ? 16.406 -7.965 6.82 1 39.09 141 ARG A CA 1
ATOM 1061 C C . ARG A 1 141 ? 15.445 -6.957 6.211 1 39.09 141 ARG A C 1
ATOM 1063 O O . ARG A 1 141 ? 14.227 -7.094 6.352 1 39.09 141 ARG A O 1
ATOM 1070 N N . VAL A 1 142 ? 15.664 -5.777 5.996 1 37.34 142 VAL A N 1
ATOM 1071 C CA . VAL A 1 142 ? 15.094 -4.609 5.324 1 37.34 142 VAL A CA 1
ATOM 1072 C C . VAL A 1 142 ? 14.297 -5.055 4.102 1 37.34 142 VAL A C 1
ATOM 1074 O O . VAL A 1 142 ? 13.297 -4.43 3.75 1 37.34 142 VAL A O 1
ATOM 1077 N N . GLY A 1 143 ? 14.516 -6.355 3.51 1 43.31 143 GLY A N 1
ATOM 1078 C CA . GLY A 1 143 ? 13.969 -6.871 2.266 1 43.31 143 GLY A CA 1
ATOM 1079 C C . GLY A 1 143 ? 12.773 -7.785 2.475 1 43.31 143 GLY A C 1
ATOM 1080 O O . GLY A 1 143 ? 12.078 -8.125 1.521 1 43.31 143 GLY A O 1
ATOM 1081 N N . ARG A 1 144 ? 12.758 -8.414 3.609 1 50.16 144 ARG A N 1
ATOM 1082 C CA . ARG A 1 144 ? 11.898 -9.539 3.934 1 50.16 144 ARG A CA 1
ATOM 1083 C C . ARG A 1 144 ? 10.586 -9.07 4.566 1 50.16 144 ARG A C 1
ATOM 1085 O O . ARG A 1 144 ? 9.875 -9.859 5.191 1 50.16 144 ARG A O 1
ATOM 1092 N N . HIS A 1 145 ? 10.422 -7.742 4.543 1 58.16 145 HIS A N 1
ATOM 1093 C CA . HIS A 1 145 ? 9.281 -7.211 5.281 1 58.16 145 HIS A CA 1
ATOM 1094 C C . HIS A 1 145 ? 7.996 -7.328 4.465 1 58.16 145 HIS A C 1
ATOM 1096 O O . HIS A 1 145 ? 6.906 -7.051 4.973 1 58.16 145 HIS A O 1
ATOM 1102 N N . GLY A 1 146 ? 8.258 -7.961 3.314 1 75.06 146 GLY A N 1
ATOM 1103 C CA . GLY A 1 146 ? 7.086 -7.887 2.453 1 75.06 146 GLY A CA 1
ATOM 1104 C C . GLY A 1 146 ? 5.914 -8.703 2.965 1 75.06 146 GLY A C 1
ATOM 1105 O O . GLY A 1 146 ? 4.773 -8.242 2.941 1 75.06 146 GLY A O 1
ATOM 1106 N N . LEU A 1 147 ? 6.336 -9.836 3.605 1 79.06 147 LEU A N 1
ATOM 1107 C CA . LEU A 1 147 ? 5.227 -10.664 4.078 1 79.06 147 LEU A CA 1
ATOM 1108 C C . LEU A 1 147 ? 4.613 -10.07 5.344 1 79.06 147 LEU A C 1
ATOM 1110 O O . LEU A 1 147 ? 3.42 -10.25 5.602 1 79.06 147 LEU A O 1
ATOM 1114 N N . GLU A 1 148 ? 5.418 -9.406 6.086 1 79.19 148 GLU A N 1
ATOM 1115 C CA . GLU A 1 148 ? 4.871 -8.719 7.254 1 79.19 148 GLU A CA 1
ATOM 1116 C C . GLU A 1 148 ? 3.877 -7.637 6.844 1 79.19 148 GLU A C 1
ATOM 1118 O O . GLU A 1 148 ? 2.838 -7.469 7.484 1 79.19 148 GLU A O 1
ATOM 1123 N N . ILE A 1 149 ? 4.195 -6.953 5.781 1 82 149 ILE A N 1
ATOM 1124 C CA . ILE A 1 149 ? 3.291 -5.945 5.238 1 82 149 ILE A CA 1
ATOM 1125 C C . ILE A 1 149 ? 1.976 -6.602 4.824 1 82 149 ILE A C 1
ATOM 1127 O O . ILE A 1 149 ? 0.897 -6.105 5.156 1 82 149 ILE A O 1
ATOM 1131 N N . VAL A 1 150 ? 2.148 -7.684 4.199 1 89.31 150 VAL A N 1
ATOM 1132 C CA . VAL A 1 150 ? 0.972 -8.398 3.721 1 89.31 150 VAL A CA 1
ATOM 1133 C C . VAL A 1 150 ? 0.146 -8.891 4.906 1 89.31 150 VAL A C 1
ATOM 1135 O O . VAL A 1 150 ? -1.082 -8.781 4.906 1 89.31 150 VAL A O 1
ATOM 1138 N N . THR A 1 151 ? 0.782 -9.406 5.938 1 84.69 151 THR A N 1
ATOM 1139 C CA . THR A 1 151 ? 0.085 -9.898 7.121 1 84.69 151 THR A CA 1
ATOM 1140 C C . THR A 1 151 ? -0.686 -8.766 7.801 1 84.69 151 THR A C 1
ATOM 1142 O O . THR A 1 151 ? -1.815 -8.969 8.25 1 84.69 151 THR A O 1
ATOM 1145 N N . ARG A 1 152 ? -0.186 -7.688 7.801 1 81.38 152 ARG A N 1
ATOM 1146 C CA . ARG A 1 152 ? -0.836 -6.559 8.461 1 81.38 152 ARG A CA 1
ATOM 1147 C C . ARG A 1 152 ? -2.014 -6.051 7.633 1 81.38 152 ARG A C 1
ATOM 1149 O O . ARG A 1 152 ? -3.043 -5.656 8.188 1 81.38 152 ARG A O 1
ATOM 1156 N N . LEU A 1 153 ? -1.799 -6.055 6.355 1 87.25 153 LEU A N 1
ATOM 1157 C CA . LEU A 1 153 ? -2.859 -5.582 5.473 1 87.25 153 LEU A CA 1
ATOM 1158 C C . LEU A 1 153 ? -4.004 -6.586 5.41 1 87.25 153 LEU A C 1
ATOM 1160 O O . LEU A 1 153 ? -5.168 -6.199 5.301 1 87.25 153 LEU A O 1
ATOM 1164 N N . CYS A 1 154 ? -3.637 -7.844 5.582 1 90.5 154 CYS A N 1
ATOM 1165 C CA . CYS A 1 154 ? -4.609 -8.883 5.273 1 90.5 154 CYS A CA 1
ATOM 1166 C C . CYS A 1 154 ? -4.977 -9.68 6.52 1 90.5 154 CYS A C 1
ATOM 1168 O O . CYS A 1 154 ? -5.934 -10.461 6.508 1 90.5 154 CYS A O 1
ATOM 1170 N N . GLY A 1 155 ? -4.277 -9.531 7.57 1 82.62 155 GLY A N 1
ATOM 1171 C CA . GLY A 1 155 ? -4.496 -10.281 8.797 1 82.62 155 GLY A CA 1
ATOM 1172 C C . GLY A 1 155 ? -3.719 -11.578 8.844 1 82.62 155 GLY A C 1
ATOM 1173 O O . GLY A 1 155 ? -3.123 -11.914 9.875 1 82.62 155 GLY A O 1
ATOM 1174 N N . GLU A 1 156 ? -3.756 -12.344 7.746 1 84.56 156 GLU A N 1
ATOM 1175 C CA . GLU A 1 156 ? -3.027 -13.609 7.68 1 84.56 156 GLU A CA 1
ATOM 1176 C C . GLU A 1 156 ? -2.574 -13.914 6.254 1 84.56 156 GLU A C 1
ATOM 1178 O O . GLU A 1 156 ? -3.135 -13.383 5.293 1 84.56 156 GLU A O 1
ATOM 1183 N N . VAL A 1 157 ? -1.481 -14.648 6.242 1 90.62 157 VAL A N 1
ATOM 1184 C CA . VAL A 1 157 ? -1.001 -15.25 5.004 1 90.62 157 VAL A CA 1
ATOM 1185 C C . VAL A 1 157 ? -0.962 -16.766 5.148 1 90.62 157 VAL A C 1
ATOM 1187 O O . VAL A 1 157 ? -0.43 -17.297 6.133 1 90.62 157 VAL A O 1
ATOM 1190 N N . ILE A 1 158 ? -1.569 -17.438 4.23 1 91.62 158 ILE A N 1
ATOM 1191 C CA . ILE A 1 158 ? -1.631 -18.891 4.277 1 91.62 158 ILE A CA 1
ATOM 1192 C C . ILE A 1 158 ? -0.829 -19.484 3.121 1 91.62 158 ILE A C 1
ATOM 1194 O O . ILE A 1 158 ? -0.902 -19 1.992 1 91.62 158 ILE A O 1
ATOM 1198 N N . THR A 1 159 ? -0.033 -20.453 3.432 1 91.69 159 THR A N 1
ATOM 1199 C CA . THR A 1 159 ? 0.698 -21.172 2.396 1 91.69 159 THR A CA 1
ATOM 1200 C C . THR A 1 159 ? 0.23 -22.625 2.312 1 91.69 159 THR A C 1
ATOM 1202 O O . THR A 1 159 ? 0.144 -23.312 3.33 1 91.69 159 THR A O 1
ATOM 1205 N N . LYS A 1 160 ? -0.115 -23 1.13 1 90.94 160 LYS A N 1
ATOM 1206 C CA . LYS A 1 160 ? -0.504 -24.375 0.892 1 90.94 160 LYS A CA 1
ATOM 1207 C C . LYS A 1 160 ? 0.445 -25.062 -0.094 1 90.94 160 LYS A C 1
ATOM 1209 O O . LYS A 1 160 ? 0.562 -24.625 -1.244 1 90.94 160 LYS A O 1
ATOM 1214 N N . PRO A 1 161 ? 1.043 -26.156 0.344 1 89.69 161 PRO A N 1
ATOM 1215 C CA . PRO A 1 161 ? 1.89 -26.922 -0.583 1 89.69 161 PRO A CA 1
ATOM 1216 C C . PRO A 1 161 ? 1.084 -27.812 -1.521 1 89.69 161 PRO A C 1
ATOM 1218 O O . PRO A 1 161 ? -0.025 -28.234 -1.181 1 89.69 161 PRO A O 1
ATOM 1221 N N . HIS A 1 162 ? 1.662 -27.953 -2.77 1 86.75 162 HIS A N 1
ATOM 1222 C CA . HIS A 1 162 ? 1.156 -28.953 -3.705 1 86.75 162 HIS A CA 1
ATOM 1223 C C . HIS A 1 162 ? 2.287 -29.812 -4.262 1 86.75 162 HIS A C 1
ATOM 1225 O O . HIS A 1 162 ? 3.441 -29.656 -3.855 1 86.75 162 HIS A O 1
ATOM 1231 N N . ALA A 1 163 ? 1.972 -30.812 -4.988 1 85.12 163 ALA A N 1
ATOM 1232 C CA . ALA A 1 163 ? 2.932 -31.781 -5.504 1 85.12 163 ALA A CA 1
ATOM 1233 C C . ALA A 1 163 ? 4.109 -31.078 -6.176 1 85.12 163 ALA A C 1
ATOM 1235 O O . ALA A 1 163 ? 5.258 -31.516 -6.047 1 85.12 163 ALA A O 1
ATOM 1236 N N . THR A 1 164 ? 3.832 -29.984 -6.82 1 84 164 THR A N 1
ATOM 1237 C CA . THR A 1 164 ? 4.891 -29.328 -7.586 1 84 164 THR A CA 1
ATOM 1238 C C . THR A 1 164 ? 5.039 -27.875 -7.172 1 84 164 THR A C 1
ATOM 1240 O O . THR A 1 164 ? 5.398 -27.031 -7.992 1 84 164 THR A O 1
ATOM 1243 N N . GLY A 1 165 ? 4.789 -27.609 -5.898 1 90.56 165 GLY A N 1
ATOM 1244 C CA . GLY A 1 165 ? 4.98 -26.234 -5.492 1 90.56 165 GLY A CA 1
ATOM 1245 C C . GLY A 1 165 ? 4.078 -25.812 -4.344 1 90.56 165 GLY A C 1
ATOM 1246 O O . GLY A 1 165 ? 3.773 -26.625 -3.463 1 90.56 165 GLY A O 1
ATOM 1247 N N . LYS A 1 166 ? 3.791 -24.562 -4.266 1 92 166 LYS A N 1
ATOM 1248 C CA . LYS A 1 166 ? 2.961 -24.031 -3.189 1 92 166 LYS A CA 1
ATOM 1249 C C . LYS A 1 166 ? 2.111 -22.859 -3.678 1 92 166 LYS A C 1
ATOM 1251 O O . LYS A 1 166 ? 2.398 -22.266 -4.723 1 92 166 LYS A O 1
ATOM 1256 N N . THR A 1 167 ? 1.088 -22.641 -2.982 1 94.25 167 THR A N 1
ATOM 1257 C CA . THR A 1 167 ? 0.264 -21.453 -3.162 1 94.25 167 THR A CA 1
ATOM 1258 C C . THR A 1 167 ? 0.24 -20.625 -1.888 1 94.25 167 THR A C 1
ATOM 1260 O O . THR A 1 167 ? 0.06 -21.156 -0.791 1 94.25 167 THR A O 1
ATOM 1263 N N . VAL A 1 168 ? 0.473 -19.344 -2.025 1 94.19 168 VAL A N 1
ATOM 1264 C CA . VAL A 1 168 ? 0.365 -18.375 -0.929 1 94.19 168 VAL A CA 1
ATOM 1265 C C . VAL A 1 168 ? -0.905 -17.547 -1.094 1 94.19 168 VAL A C 1
ATOM 1267 O O . VAL A 1 168 ? -1.161 -17 -2.168 1 94.19 168 VAL A O 1
ATOM 1270 N N . TYR A 1 169 ? -1.66 -17.5 0.019 1 95.56 169 TYR A N 1
ATOM 1271 C CA . TYR A 1 169 ? -2.941 -16.797 0.009 1 95.56 169 TYR A CA 1
ATOM 1272 C C . TYR A 1 169 ? -2.934 -15.625 0.982 1 95.56 169 TYR A C 1
ATOM 1274 O O . TYR A 1 169 ? -2.424 -15.742 2.098 1 95.56 169 TYR A O 1
ATOM 1282 N N . ALA A 1 170 ? -3.512 -14.531 0.57 1 96 170 ALA A N 1
ATOM 1283 C CA . ALA A 1 170 ? -3.838 -13.383 1.416 1 96 170 ALA A CA 1
ATOM 1284 C C . ALA A 1 170 ? -5.207 -12.812 1.062 1 96 170 ALA A C 1
ATOM 1286 O O . ALA A 1 170 ? -5.59 -12.773 -0.11 1 96 170 ALA A O 1
ATOM 1287 N N . ARG A 1 171 ? -5.922 -12.375 2.092 1 96 171 ARG A N 1
ATOM 1288 C CA . ARG A 1 171 ? -7.246 -11.805 1.88 1 96 171 ARG A CA 1
ATOM 1289 C C . ARG A 1 171 ? -7.293 -10.352 2.34 1 96 171 ARG A C 1
ATOM 1291 O O . ARG A 1 171 ? -7.035 -10.055 3.508 1 96 171 ARG A O 1
ATOM 1298 N N . LEU A 1 172 ? -7.59 -9.5 1.425 1 95.31 172 LEU A N 1
ATOM 1299 C CA . LEU A 1 172 ? -7.648 -8.07 1.685 1 95.31 172 LEU A CA 1
ATOM 1300 C C . LEU A 1 172 ? -9.094 -7.605 1.852 1 95.31 172 LEU A C 1
ATOM 1302 O O . LEU A 1 172 ? -9.898 -7.738 0.93 1 95.31 172 LEU A O 1
ATOM 1306 N N . PRO A 1 173 ? -9.406 -7.086 3.043 1 92.94 173 PRO A N 1
ATOM 1307 C CA . PRO A 1 173 ? -10.781 -6.613 3.227 1 92.94 173 PRO A CA 1
ATOM 1308 C C . PRO A 1 173 ? -11.125 -5.43 2.324 1 92.94 173 PRO A C 1
ATOM 1310 O O . PRO A 1 173 ? -10.266 -4.582 2.061 1 92.94 173 PRO A O 1
ATOM 1313 N N . LEU A 1 174 ? -12.32 -5.324 1.806 1 90.06 174 LEU A N 1
ATOM 1314 C CA . LEU A 1 174 ? -12.781 -4.242 0.941 1 90.06 174 LEU A CA 1
ATOM 1315 C C . LEU A 1 174 ? -12.906 -2.938 1.72 1 90.06 174 LEU A C 1
ATOM 1317 O O . LEU A 1 174 ? -12.914 -1.855 1.128 1 90.06 174 LEU A O 1
ATOM 1321 N N . VAL A 1 175 ? -13.18 -2.863 3.111 1 70.38 175 VAL A N 1
ATOM 1322 C CA . VAL A 1 175 ? -13.414 -1.695 3.951 1 70.38 175 VAL A CA 1
ATOM 1323 C C . VAL A 1 175 ? -12.508 -1.744 5.176 1 70.38 175 VAL A C 1
ATOM 1325 O O . VAL A 1 175 ? -12.117 -2.824 5.625 1 70.38 175 VAL A O 1
ATOM 1328 N N . MET B 1 1 ? -74.875 50.406 11.469 1 31.89 1 MET B N 1
ATOM 1329 C CA . MET B 1 1 ? -74.188 50.688 10.195 1 31.89 1 MET B CA 1
ATOM 1330 C C . MET B 1 1 ? -72.75 50.25 10.234 1 31.89 1 MET B C 1
ATOM 1332 O O . MET B 1 1 ? -71.812 51.094 10.305 1 31.89 1 MET B O 1
ATOM 1336 N N . GLY B 1 2 ? -72.375 49.188 10.992 1 31.05 2 GLY B N 1
ATOM 1337 C CA . GLY B 1 2 ? -71 48.906 11.469 1 31.05 2 GLY B CA 1
ATOM 1338 C C . GLY B 1 2 ? -70.062 48.531 10.359 1 31.05 2 GLY B C 1
ATOM 1339 O O . GLY B 1 2 ? -70.375 47.75 9.477 1 31.05 2 GLY B O 1
ATOM 1340 N N . GLN B 1 3 ? -69.125 49.438 9.977 1 33.69 3 GLN B N 1
ATOM 1341 C CA . GLN B 1 3 ? -68.062 49.469 8.977 1 33.69 3 GLN B CA 1
ATOM 1342 C C . GLN B 1 3 ? -67.125 48.281 9.148 1 33.69 3 GLN B C 1
ATOM 1344 O O . GLN B 1 3 ? -66.75 47.938 10.266 1 33.69 3 GLN B O 1
ATOM 1349 N N . THR B 1 4 ? -67.312 47.25 8.312 1 36.06 4 THR B N 1
ATOM 1350 C CA . THR B 1 4 ? -66.562 46 8.078 1 36.06 4 THR B CA 1
ATOM 1351 C C . THR B 1 4 ? -65.062 46.281 7.844 1 36.06 4 THR B C 1
ATOM 1353 O O . THR B 1 4 ? -64.75 47.031 6.934 1 36.06 4 THR B O 1
ATOM 1356 N N . GLU B 1 5 ? -64.25 46.406 8.922 1 35.06 5 GLU B N 1
ATOM 1357 C CA . GLU B 1 5 ? -62.844 46.656 8.914 1 35.06 5 GLU B CA 1
ATOM 1358 C C . GLU B 1 5 ? -62.094 45.625 8.078 1 35.06 5 GLU B C 1
ATOM 1360 O O . GLU B 1 5 ? -62.312 44.406 8.273 1 35.06 5 GLU B O 1
ATOM 1365 N N . ARG B 1 6 ? -61.812 45.938 6.875 1 33.59 6 ARG B N 1
ATOM 1366 C CA . ARG B 1 6 ? -61.094 45.188 5.836 1 33.59 6 ARG B CA 1
ATOM 1367 C C . ARG B 1 6 ? -59.719 44.75 6.328 1 33.59 6 ARG B C 1
ATOM 1369 O O . ARG B 1 6 ? -58.875 45.594 6.652 1 33.59 6 ARG B O 1
ATOM 1376 N N . GLY B 1 7 ? -59.625 43.719 7.152 1 32 7 GLY B N 1
ATOM 1377 C CA . GLY B 1 7 ? -58.375 43.281 7.703 1 32 7 GLY B CA 1
ATOM 1378 C C . GLY B 1 7 ? -57.312 43.062 6.648 1 32 7 GLY B C 1
ATOM 1379 O O . GLY B 1 7 ? -57.562 42.438 5.617 1 32 7 GLY B O 1
ATOM 1380 N N . GLN B 1 8 ? -56.375 44.031 6.43 1 33.34 8 GLN B N 1
ATOM 1381 C CA . GLN B 1 8 ? -55.219 44.094 5.547 1 33.34 8 GLN B CA 1
ATOM 1382 C C . GLN B 1 8 ? -54.375 42.812 5.66 1 33.34 8 GLN B C 1
ATOM 1384 O O . GLN B 1 8 ? -54.062 42.344 6.766 1 33.34 8 GLN B O 1
ATOM 1389 N N . ARG B 1 9 ? -54.438 42 4.613 1 36.91 9 ARG B N 1
ATOM 1390 C CA . ARG B 1 9 ? -53.656 40.781 4.48 1 36.91 9 ARG B CA 1
ATOM 1391 C C . ARG B 1 9 ? -52.188 41.031 4.684 1 36.91 9 ARG B C 1
ATOM 1393 O O . ARG B 1 9 ? -51.625 42 4.152 1 36.91 9 ARG B O 1
ATOM 1400 N N . PRO B 1 10 ? -51.5 40.5 5.766 1 36.34 10 PRO B N 1
ATOM 1401 C CA . PRO B 1 10 ? -50.094 40.719 6.012 1 36.34 10 PRO B CA 1
ATOM 1402 C C . PRO B 1 10 ? -49.219 40.312 4.824 1 36.34 10 PRO B C 1
ATOM 1404 O O . PRO B 1 10 ? -49.562 39.438 4.047 1 36.34 10 PRO B O 1
ATOM 1407 N N . GLY B 1 11 ? -48.531 41.25 4.121 1 29.31 11 GLY B N 1
ATOM 1408 C CA . GLY B 1 11 ? -47.625 41.125 2.982 1 29.31 11 GLY B CA 1
ATOM 1409 C C . GLY B 1 11 ? -46.594 40.062 3.162 1 29.31 11 GLY B C 1
ATOM 1410 O O . GLY B 1 11 ? -46.188 39.75 4.285 1 29.31 11 GLY B O 1
ATOM 1411 N N . ALA B 1 12 ? -46.562 39 2.291 1 33.94 12 ALA B N 1
ATOM 1412 C CA . ALA B 1 12 ? -45.594 37.906 2.154 1 33.94 12 ALA B CA 1
ATOM 1413 C C . ALA B 1 12 ? -44.156 38.438 2.17 1 33.94 12 ALA B C 1
ATOM 1415 O O . ALA B 1 12 ? -43.844 39.438 1.513 1 33.94 12 ALA B O 1
ATOM 1416 N N . TYR B 1 13 ? -43.406 38.344 3.287 1 33.41 13 TYR B N 1
ATOM 1417 C CA . TYR B 1 13 ? -42 38.656 3.445 1 33.41 13 TYR B CA 1
ATOM 1418 C C . TYR B 1 13 ? -41.156 37.969 2.365 1 33.41 13 TYR B C 1
ATOM 1420 O O . TYR B 1 13 ? -41.219 36.719 2.232 1 33.41 13 TYR B O 1
ATOM 1428 N N . ARG B 1 14 ? -41.031 38.5 1.188 1 31.23 14 ARG B N 1
ATOM 1429 C CA . ARG B 1 14 ? -40.094 37.969 0.21 1 31.23 14 ARG B CA 1
ATOM 1430 C C . ARG B 1 14 ? -38.719 37.844 0.8 1 31.23 14 ARG B C 1
ATOM 1432 O O . ARG B 1 14 ? -38.094 38.844 1.152 1 31.23 14 ARG B O 1
ATOM 1439 N N . GLU B 1 15 ? -38.375 36.719 1.511 1 33.44 15 GLU B N 1
ATOM 1440 C CA . GLU B 1 15 ? -36.969 36.5 1.941 1 33.44 15 GLU B CA 1
ATOM 1441 C C . GLU B 1 15 ? -36 36.719 0.789 1 33.44 15 GLU B C 1
ATOM 1443 O O . GLU B 1 15 ? -36.156 36.094 -0.271 1 33.44 15 GLU B O 1
ATOM 1448 N N . SER B 1 16 ? -35.469 37.938 0.59 1 33.19 16 SER B N 1
ATOM 1449 C CA . SER B 1 16 ? -34.344 38.25 -0.305 1 33.19 16 SER B CA 1
ATOM 1450 C C . SER B 1 16 ? -33.188 37.25 -0.116 1 33.19 16 SER B C 1
ATOM 1452 O O . SER B 1 16 ? -32.625 37.188 0.962 1 33.19 16 SER B O 1
ATOM 1454 N N . ARG B 1 17 ? -33.281 36.031 -0.649 1 35.94 17 ARG B N 1
ATOM 1455 C CA . ARG B 1 17 ? -32.125 35.188 -0.546 1 35.94 17 ARG B CA 1
ATOM 1456 C C . ARG B 1 17 ? -30.875 35.875 -1.093 1 35.94 17 ARG B C 1
ATOM 1458 O O . ARG B 1 17 ? -30.875 36.344 -2.234 1 35.94 17 ARG B O 1
ATOM 1465 N N . GLY B 1 18 ? -30.078 36.562 -0.184 1 31.89 18 GLY B N 1
ATOM 1466 C CA . GLY B 1 18 ? -28.797 37.219 -0.406 1 31.89 18 GLY B CA 1
ATOM 1467 C C . GLY B 1 18 ? -27.875 36.438 -1.329 1 31.89 18 GLY B C 1
ATOM 1468 O O . GLY B 1 18 ? -28.109 35.25 -1.577 1 31.89 18 GLY B O 1
ATOM 1469 N N . PRO B 1 19 ? -27.094 37.094 -2.119 1 32.62 19 PRO B N 1
ATOM 1470 C CA . PRO B 1 19 ? -26.25 36.5 -3.168 1 32.62 19 PRO B CA 1
ATOM 1471 C C . PRO B 1 19 ? -25.312 35.438 -2.637 1 32.62 19 PRO B C 1
ATOM 1473 O O . PRO B 1 19 ? -24.938 35.469 -1.46 1 32.62 19 PRO B O 1
ATOM 1476 N N . ARG B 1 20 ? -25.406 34.188 -3.051 1 35 20 ARG B N 1
ATOM 1477 C CA . ARG B 1 20 ? -24.453 33.094 -2.787 1 35 20 ARG B CA 1
ATOM 1478 C C . ARG B 1 20 ? -23.031 33.531 -3.172 1 35 20 ARG B C 1
ATOM 1480 O O . ARG B 1 20 ? -22.781 33.906 -4.32 1 35 20 ARG B O 1
ATOM 1487 N N . SER B 1 21 ? -22.281 34.125 -2.168 1 31.16 21 SER B N 1
ATOM 1488 C CA . SER B 1 21 ? -20.875 34.469 -2.344 1 31.16 21 SER B CA 1
ATOM 1489 C C . SER B 1 21 ? -20.125 33.312 -2.998 1 31.16 21 SER B C 1
ATOM 1491 O O . SER B 1 21 ? -20.25 32.156 -2.588 1 31.16 21 SER B O 1
ATOM 1493 N N . ARG B 1 22 ? -19.844 33.469 -4.211 1 30.12 22 ARG B N 1
ATOM 1494 C CA . ARG B 1 22 ? -18.938 32.594 -4.945 1 30.12 22 ARG B CA 1
ATOM 1495 C C . ARG B 1 22 ? -17.656 32.344 -4.16 1 30.12 22 ARG B C 1
ATOM 1497 O O . ARG B 1 22 ? -16.969 33.312 -3.785 1 30.12 22 ARG B O 1
ATOM 1504 N N . HIS B 1 23 ? -17.562 31.297 -3.338 1 30 23 HIS B N 1
ATOM 1505 C CA . HIS B 1 23 ? -16.328 30.844 -2.693 1 30 23 HIS B CA 1
ATOM 1506 C C . HIS B 1 23 ? -15.164 30.859 -3.672 1 30 23 HIS B C 1
ATOM 1508 O O . HIS B 1 23 ? -15.156 30.094 -4.648 1 30 23 HIS B O 1
ATOM 1514 N N . SER B 1 24 ? -14.531 32.031 -3.861 1 27.97 24 SER B N 1
ATOM 1515 C CA . SER B 1 24 ? -13.258 32.156 -4.562 1 27.97 24 SER B CA 1
ATOM 1516 C C . SER B 1 24 ? -12.266 31.109 -4.105 1 27.97 24 SER B C 1
ATOM 1518 O O . SER B 1 24 ? -12.141 30.828 -2.908 1 27.97 24 SER B O 1
ATOM 1520 N N . ALA B 1 25 ? -11.875 30.297 -4.988 1 31.05 25 ALA B N 1
ATOM 1521 C CA . ALA B 1 25 ? -10.844 29.266 -4.871 1 31.05 25 ALA B CA 1
ATOM 1522 C C . ALA B 1 25 ? -9.531 29.859 -4.383 1 31.05 25 ALA B C 1
ATOM 1524 O O . ALA B 1 25 ? -9.016 30.828 -4.977 1 31.05 25 ALA B O 1
ATOM 1525 N N . PRO B 1 26 ? -9.266 29.922 -3.037 1 29.62 26 PRO B N 1
ATOM 1526 C CA . PRO B 1 26 ? -8.039 30.594 -2.578 1 29.62 26 PRO B CA 1
ATOM 1527 C C . PRO B 1 26 ? -6.828 30.234 -3.434 1 29.62 26 PRO B C 1
ATOM 1529 O O . PRO B 1 26 ? -6.801 29.172 -4.07 1 29.62 26 PRO B O 1
ATOM 1532 N N . ASP B 1 27 ? -6.145 31.172 -3.953 1 27.25 27 ASP B N 1
ATOM 1533 C CA . ASP B 1 27 ? -4.844 31.219 -4.621 1 27.25 27 ASP B CA 1
ATOM 1534 C C . ASP B 1 27 ? -3.762 30.578 -3.752 1 27.25 27 ASP B C 1
ATOM 1536 O O . ASP B 1 27 ? -3.561 30.984 -2.605 1 27.25 27 ASP B O 1
ATOM 1540 N N . ARG B 1 28 ? -3.463 29.297 -3.877 1 27.86 28 ARG B N 1
ATOM 1541 C CA . ARG B 1 28 ? -2.422 28.516 -3.219 1 27.86 28 ARG B CA 1
ATOM 1542 C C . ARG B 1 28 ? -1.052 29.156 -3.406 1 27.86 28 ARG B C 1
ATOM 1544 O O . ARG B 1 28 ? -0.481 29.109 -4.496 1 27.86 28 ARG B O 1
ATOM 1551 N N . THR B 1 29 ? -0.727 30.25 -2.623 1 25.67 29 THR B N 1
ATOM 1552 C CA . THR B 1 29 ? 0.656 30.719 -2.652 1 25.67 29 THR B CA 1
ATOM 1553 C C . THR B 1 29 ? 1.59 29.672 -2.047 1 25.67 29 THR B C 1
ATOM 1555 O O . THR B 1 29 ? 1.457 29.312 -0.874 1 25.67 29 THR B O 1
ATOM 1558 N N . VAL B 1 30 ? 2.23 28.844 -2.75 1 27.78 30 VAL B N 1
ATOM 1559 C CA . VAL B 1 30 ? 3.316 27.922 -2.422 1 27.78 30 VAL B CA 1
ATOM 1560 C C . VAL B 1 30 ? 4.512 28.703 -1.884 1 27.78 30 VAL B C 1
ATOM 1562 O O . VAL B 1 30 ? 5.164 29.438 -2.627 1 27.78 30 VAL B O 1
ATOM 1565 N N . ARG B 1 31 ? 4.398 29.156 -0.666 1 25.25 31 ARG B N 1
ATOM 1566 C CA . ARG B 1 31 ? 5.652 29.734 -0.193 1 25.25 31 ARG B CA 1
ATOM 1567 C C . ARG B 1 31 ? 6.695 28.656 0.052 1 25.25 31 ARG B C 1
ATOM 1569 O O . ARG B 1 31 ? 6.469 27.734 0.837 1 25.25 31 ARG B O 1
ATOM 1576 N N . LEU B 1 32 ? 7.82 28.516 -0.758 1 27.08 32 LEU B N 1
ATOM 1577 C CA . LEU B 1 32 ? 9.047 27.734 -0.67 1 27.08 32 LEU B CA 1
ATOM 1578 C C . LEU B 1 32 ? 9.906 28.203 0.5 1 27.08 32 LEU B C 1
ATOM 1580 O O . LEU B 1 32 ? 10.453 29.312 0.477 1 27.08 32 LEU B O 1
ATOM 1584 N N . GLY B 1 33 ? 9.5 28.172 1.681 1 26.52 33 GLY B N 1
ATOM 1585 C CA . GLY B 1 33 ? 10.383 28.656 2.734 1 26.52 33 GLY B CA 1
ATOM 1586 C C . GLY B 1 33 ? 11.703 27.906 2.799 1 26.52 33 GLY B C 1
ATOM 1587 O O . GLY B 1 33 ? 11.711 26.672 2.861 1 26.52 33 GLY B O 1
ATOM 1588 N N . MET B 1 34 ? 12.906 28.516 2.328 1 27.08 34 MET B N 1
ATOM 1589 C CA . MET B 1 34 ? 14.312 28.125 2.463 1 27.08 34 MET B CA 1
ATOM 1590 C C . MET B 1 34 ? 14.75 28.203 3.92 1 27.08 34 MET B C 1
ATOM 1592 O O . MET B 1 34 ? 14.797 29.281 4.508 1 27.08 34 MET B O 1
ATOM 1596 N N . THR B 1 35 ? 14.445 27.344 4.781 1 31.31 35 THR B N 1
ATOM 1597 C CA . THR B 1 35 ? 15.086 27.453 6.086 1 31.31 35 THR B CA 1
ATOM 1598 C C . THR B 1 35 ? 16.609 27.516 5.945 1 31.31 35 THR B C 1
ATOM 1600 O O . THR B 1 35 ? 17.203 26.656 5.285 1 31.31 35 THR B O 1
ATOM 1603 N N . PRO B 1 36 ? 17.297 28.547 6.359 1 28.84 36 PRO B N 1
ATOM 1604 C CA . PRO B 1 36 ? 18.75 28.734 6.277 1 28.84 36 PRO B CA 1
ATOM 1605 C C . PRO B 1 36 ? 19.531 27.594 6.918 1 28.84 36 PRO B C 1
ATOM 1607 O O . PRO B 1 36 ? 19.031 26.938 7.824 1 28.84 36 PRO B O 1
ATOM 1610 N N . ALA B 1 37 ? 20.812 27.203 6.258 1 30.12 37 ALA B N 1
ATOM 1611 C CA . ALA B 1 37 ? 21.984 26.344 6.418 1 30.12 37 ALA B CA 1
ATOM 1612 C C . ALA B 1 37 ? 22.688 26.609 7.746 1 30.12 37 ALA B C 1
ATOM 1614 O O . ALA B 1 37 ? 22.594 27.703 8.289 1 30.12 37 ALA B O 1
ATOM 1615 N N . HIS B 1 38 ? 23.141 25.484 8.5 1 34.47 38 HIS B N 1
ATOM 1616 C CA . HIS B 1 38 ? 24.266 25.562 9.422 1 34.47 38 HIS B CA 1
ATOM 1617 C C . HIS B 1 38 ? 25.359 26.484 8.891 1 34.47 38 HIS B C 1
ATOM 1619 O O . HIS B 1 38 ? 25.375 26.797 7.699 1 34.47 38 HIS B O 1
ATOM 1625 N N . GLY B 1 39 ? 26.547 26.781 9.602 1 35.66 39 GLY B N 1
ATOM 1626 C CA . GLY B 1 39 ? 27.641 27.562 9.062 1 35.66 39 GLY B CA 1
ATOM 1627 C C . GLY B 1 39 ? 27.938 27.234 7.605 1 35.66 39 GLY B C 1
ATOM 1628 O O . GLY B 1 39 ? 27.5 26.203 7.094 1 35.66 39 GLY B O 1
ATOM 1629 N N . PRO B 1 40 ? 28.594 28.234 6.777 1 36.09 40 PRO B N 1
ATOM 1630 C CA . PRO B 1 40 ? 28.703 28.219 5.316 1 36.09 40 PRO B CA 1
ATOM 1631 C C . PRO B 1 40 ? 29.25 26.906 4.777 1 36.09 40 PRO B C 1
ATOM 1633 O O . PRO B 1 40 ? 29.266 26.688 3.564 1 36.09 40 PRO B O 1
ATOM 1636 N N . ASP B 1 41 ? 30.234 26.422 5.441 1 38.44 41 ASP B N 1
ATOM 1637 C CA . ASP B 1 41 ? 30.812 25.328 4.672 1 38.44 41 ASP B CA 1
ATOM 1638 C C . ASP B 1 41 ? 29.781 24.234 4.41 1 38.44 41 ASP B C 1
ATOM 1640 O O . ASP B 1 41 ? 29.891 23.125 4.918 1 38.44 41 ASP B O 1
ATOM 1644 N N . THR B 1 42 ? 28.547 24.531 4.781 1 37.19 42 THR B N 1
ATOM 1645 C CA . THR B 1 42 ? 27.312 23.75 4.832 1 37.19 42 THR B CA 1
ATOM 1646 C C . THR B 1 42 ? 27.047 23.078 3.492 1 37.19 42 THR B C 1
ATOM 1648 O O . THR B 1 42 ? 26.922 23.75 2.465 1 37.19 42 THR B O 1
ATOM 1651 N N . ALA B 1 43 ? 27.656 21.922 3.189 1 37.84 43 ALA B N 1
ATOM 1652 C CA . ALA B 1 43 ? 27.234 21.172 2.012 1 37.84 43 ALA B CA 1
ATOM 1653 C C . ALA B 1 43 ? 25.75 21.359 1.738 1 37.84 43 ALA B C 1
ATOM 1655 O O . ALA B 1 43 ? 24.922 21.219 2.643 1 37.84 43 ALA B O 1
ATOM 1656 N N . ASP B 1 44 ? 25.047 22.453 1.138 1 41.59 44 ASP B N 1
ATOM 1657 C CA . ASP B 1 44 ? 23.75 22.703 0.503 1 41.59 44 ASP B CA 1
ATOM 1658 C C . ASP B 1 44 ? 22.984 21.391 0.301 1 41.59 44 ASP B C 1
ATOM 1660 O O . ASP B 1 44 ? 23 20.812 -0.789 1 41.59 44 ASP B O 1
ATOM 1664 N N . THR B 1 45 ? 23.156 20.422 1.041 1 49.19 45 THR B N 1
ATOM 1665 C CA . THR B 1 45 ? 22.469 19.188 0.69 1 49.19 45 THR B CA 1
ATOM 1666 C C . THR B 1 45 ? 20.969 19.438 0.49 1 49.19 45 THR B C 1
ATOM 1668 O O . THR B 1 45 ? 20.266 19.75 1.443 1 49.19 45 THR B O 1
ATOM 1671 N N . SER B 1 46 ? 20.406 20.25 -0.575 1 58.09 46 SER B N 1
ATOM 1672 C CA . SER B 1 46 ? 19.078 20.531 -1.111 1 58.09 46 SER B CA 1
ATOM 1673 C C . SER B 1 46 ? 18.078 19.469 -0.678 1 58.09 46 SER B C 1
ATOM 1675 O O . SER B 1 46 ? 18.156 18.312 -1.101 1 58.09 46 SER B O 1
ATOM 1677 N N . VAL B 1 47 ? 17.469 19.766 0.533 1 78.94 47 VAL B N 1
ATOM 1678 C CA . VAL B 1 47 ? 16.391 18.906 1.013 1 78.94 47 VAL B CA 1
ATOM 1679 C C . VAL B 1 47 ? 15.266 18.891 -0.012 1 78.94 47 VAL B C 1
ATOM 1681 O O . VAL B 1 47 ? 14.758 19.938 -0.411 1 78.94 47 VAL B O 1
ATOM 1684 N N . VAL B 1 48 ? 15.062 17.875 -0.613 1 91 48 VAL B N 1
ATOM 1685 C CA . VAL B 1 48 ? 13.898 17.719 -1.474 1 91 48 VAL B CA 1
ATOM 1686 C C . VAL B 1 48 ? 12.648 17.531 -0.618 1 91 48 VAL B C 1
ATOM 1688 O O . VAL B 1 48 ? 12.555 16.578 0.158 1 91 48 VAL B O 1
ATOM 1691 N N . SER B 1 49 ? 11.703 18.578 -0.674 1 96.81 49 SER B N 1
ATOM 1692 C CA . SER B 1 49 ? 10.484 18.484 0.121 1 96.81 49 SER B CA 1
ATOM 1693 C C . SER B 1 49 ? 9.281 19.031 -0.641 1 96.81 49 SER B C 1
ATOM 1695 O O . SER B 1 49 ? 9.445 19.734 -1.645 1 96.81 49 SER B O 1
ATOM 1697 N N . ALA B 1 50 ? 8.125 18.609 -0.267 1 97.62 50 ALA B N 1
ATOM 1698 C CA . ALA B 1 50 ? 6.832 19.141 -0.699 1 97.62 50 ALA B CA 1
ATOM 1699 C C . ALA B 1 50 ? 5.922 19.406 0.496 1 97.62 50 ALA B C 1
ATOM 1701 O O . ALA B 1 50 ? 5.852 18.594 1.424 1 97.62 50 ALA B O 1
ATOM 1702 N N . VAL B 1 51 ? 5.305 20.609 0.475 1 98 51 VAL B N 1
ATOM 1703 C CA . VAL B 1 51 ? 4.363 20.969 1.53 1 98 51 VAL B CA 1
ATOM 1704 C C . VAL B 1 51 ? 3.057 21.453 0.912 1 98 51 VAL B C 1
ATOM 1706 O O . VAL B 1 51 ? 3.064 22.297 0.005 1 98 51 VAL B O 1
ATOM 1709 N N . VAL B 1 52 ? 1.981 20.922 1.433 1 98.12 52 VAL B N 1
ATOM 1710 C CA . VAL B 1 52 ? 0.668 21.375 0.981 1 98.12 52 VAL B CA 1
ATOM 1711 C C . VAL B 1 52 ? -0.252 21.578 2.184 1 98.12 52 VAL B C 1
ATOM 1713 O O . VAL B 1 52 ? -0.233 20.781 3.125 1 98.12 52 VAL B O 1
ATOM 1716 N N . GLU B 1 53 ? -1.05 22.609 2.129 1 97 53 GLU B N 1
ATOM 1717 C CA . GLU B 1 53 ? -2.086 22.875 3.125 1 97 53 GLU B CA 1
ATOM 1718 C C . GLU B 1 53 ? -3.477 22.594 2.557 1 97 53 GLU B C 1
ATOM 1720 O O . GLU B 1 53 ? -3.828 23.109 1.492 1 97 53 GLU B O 1
ATOM 1725 N N . PHE B 1 54 ? -4.133 21.781 3.297 1 96.5 54 PHE B N 1
ATOM 1726 C CA . PHE B 1 54 ? -5.516 21.5 2.936 1 96.5 54 PHE B CA 1
ATOM 1727 C C . PHE B 1 54 ? -6.48 22.281 3.82 1 96.5 54 PHE B C 1
ATOM 1729 O O . PHE B 1 54 ? -6.223 22.469 5.012 1 96.5 54 PHE B O 1
ATOM 1736 N N . ARG B 1 55 ? -7.531 22.672 3.285 1 93.12 55 ARG B N 1
ATOM 1737 C CA . ARG B 1 55 ? -8.523 23.453 4.031 1 93.12 55 ARG B CA 1
ATOM 1738 C C . ARG B 1 55 ? -9.43 22.531 4.848 1 93.12 55 ARG B C 1
ATOM 1740 O O . ARG B 1 55 ? -10.047 22.969 5.82 1 93.12 55 ARG B O 1
ATOM 1747 N N . GLY B 1 56 ? -9.547 21.297 4.465 1 92.38 56 GLY B N 1
ATOM 1748 C CA . GLY B 1 56 ? -10.438 20.344 5.113 1 92.38 56 GLY B CA 1
ATOM 1749 C C . GLY B 1 56 ? -11.297 19.562 4.133 1 92.38 56 GLY B C 1
ATOM 1750 O O . GLY B 1 56 ? -11.117 19.688 2.918 1 92.38 56 GLY B O 1
ATOM 1751 N N . GLY B 1 57 ? -12.047 18.656 4.691 1 93.44 57 GLY B N 1
ATOM 1752 C CA . GLY B 1 57 ? -12.953 17.875 3.869 1 93.44 57 GLY B CA 1
ATOM 1753 C C . GLY B 1 57 ? -12.32 16.609 3.33 1 93.44 57 GLY B C 1
ATOM 1754 O O . GLY B 1 57 ? -11.094 16.469 3.334 1 93.44 57 GLY B O 1
ATOM 1755 N N . SER B 1 58 ? -13.109 15.742 2.801 1 93.69 58 SER B N 1
ATOM 1756 C CA . SER B 1 58 ? -12.68 14.414 2.389 1 93.69 58 SER B CA 1
ATOM 1757 C C . SER B 1 58 ? -11.828 14.477 1.125 1 93.69 58 SER B C 1
ATOM 1759 O O . SER B 1 58 ? -11.086 13.539 0.823 1 93.69 58 SER B O 1
ATOM 1761 N N . ALA B 1 59 ? -11.883 15.586 0.413 1 94.88 59 ALA B N 1
ATOM 1762 C CA . ALA B 1 59 ? -11.094 15.727 -0.81 1 94.88 59 ALA B CA 1
ATOM 1763 C C . ALA B 1 59 ? -9.602 15.75 -0.503 1 94.88 59 ALA B C 1
ATOM 1765 O O . ALA B 1 59 ? -8.773 15.586 -1.402 1 94.88 59 ALA B O 1
ATOM 1766 N N . MET B 1 60 ? -9.305 15.922 0.75 1 96 60 MET B N 1
ATOM 1767 C CA . MET B 1 60 ? -7.891 15.953 1.118 1 96 60 MET B CA 1
ATOM 1768 C C . MET B 1 60 ? -7.25 14.578 0.922 1 96 60 MET B C 1
ATOM 1770 O O . MET B 1 60 ? -6.047 14.484 0.662 1 96 60 MET B O 1
ATOM 1774 N N . ILE B 1 61 ? -8.062 13.586 0.959 1 95.38 61 ILE B N 1
ATOM 1775 C CA . ILE B 1 61 ? -7.52 12.234 0.874 1 95.38 61 ILE B CA 1
ATOM 1776 C C . ILE B 1 61 ? -7.004 11.977 -0.539 1 95.38 61 ILE B C 1
ATOM 1778 O O . ILE B 1 61 ? -5.809 11.742 -0.735 1 95.38 61 ILE B O 1
ATOM 1782 N N . PRO B 1 62 ? -7.844 12.156 -1.579 1 96.62 62 PRO B N 1
ATOM 1783 C CA . PRO B 1 62 ? -7.285 11.984 -2.92 1 96.62 62 PRO B CA 1
ATOM 1784 C C . PRO B 1 62 ? -6.234 13.039 -3.26 1 96.62 62 PRO B C 1
ATOM 1786 O O . PRO B 1 62 ? -5.281 12.758 -3.988 1 96.62 62 PRO B O 1
ATOM 1789 N N . ALA B 1 63 ? -6.32 14.219 -2.715 1 97.62 63 ALA B N 1
ATOM 1790 C CA . ALA B 1 63 ? -5.332 15.266 -2.965 1 97.62 63 ALA B CA 1
ATOM 1791 C C . ALA B 1 63 ? -3.973 14.883 -2.389 1 97.62 63 ALA B C 1
ATOM 1793 O O . ALA B 1 63 ? -2.936 15.156 -2.994 1 97.62 63 ALA B O 1
ATOM 1794 N N . SER B 1 64 ? -3.982 14.273 -1.274 1 98.25 64 SER B N 1
ATOM 1795 C CA . SER B 1 64 ? -2.727 13.844 -0.667 1 98.25 64 SER B CA 1
ATOM 1796 C C . SER B 1 64 ? -2.016 12.812 -1.536 1 98.25 64 SER B C 1
ATOM 1798 O O . SER B 1 64 ? -0.788 12.828 -1.652 1 98.25 64 SER B O 1
ATOM 1800 N N . ARG B 1 65 ? -2.746 11.953 -2.137 1 97.94 65 ARG B N 1
ATOM 1801 C CA . ARG B 1 65 ? -2.182 10.953 -3.037 1 97.94 65 ARG B CA 1
ATOM 1802 C C . ARG B 1 65 ? -1.541 11.609 -4.254 1 97.94 65 ARG B C 1
ATOM 1804 O O . ARG B 1 65 ? -0.475 11.188 -4.707 1 97.94 65 ARG B O 1
ATOM 1811 N N . ASP B 1 66 ? -2.166 12.617 -4.711 1 98.19 66 ASP B N 1
ATOM 1812 C CA . ASP B 1 66 ? -1.6 13.367 -5.828 1 98.19 66 ASP B CA 1
ATOM 1813 C C . ASP B 1 66 ? -0.282 14.031 -5.434 1 98.19 66 ASP B C 1
ATOM 1815 O O . ASP B 1 66 ? 0.658 14.078 -6.23 1 98.19 66 ASP B O 1
ATOM 1819 N N . VAL B 1 67 ? -0.269 14.539 -4.25 1 98.56 67 VAL B N 1
ATOM 1820 C CA . VAL B 1 67 ? 0.947 15.172 -3.752 1 98.56 67 VAL B CA 1
ATOM 1821 C C . VAL B 1 67 ? 2.076 14.148 -3.689 1 98.56 67 VAL B C 1
ATOM 1823 O O . VAL B 1 67 ? 3.201 14.422 -4.113 1 98.56 67 VAL B O 1
ATOM 1826 N N . VAL B 1 68 ? 1.785 12.984 -3.232 1 98.62 68 VAL B N 1
ATOM 1827 C CA . VAL B 1 68 ? 2.771 11.914 -3.148 1 98.62 68 VAL B CA 1
ATOM 1828 C C . VAL B 1 68 ? 3.27 11.562 -4.547 1 98.62 68 VAL B C 1
ATOM 1830 O O . VAL B 1 68 ? 4.477 11.438 -4.773 1 98.62 68 VAL B O 1
ATOM 1833 N N . HIS B 1 69 ? 2.365 11.414 -5.441 1 98.06 69 HIS B N 1
ATOM 1834 C CA . HIS B 1 69 ? 2.732 11.086 -6.812 1 98.06 69 HIS B CA 1
ATOM 1835 C C . HIS B 1 69 ? 3.652 12.156 -7.402 1 98.06 69 HIS B C 1
ATOM 1837 O O . HIS B 1 69 ? 4.676 11.828 -8.008 1 98.06 69 HIS B O 1
ATOM 1843 N N . GLY B 1 70 ? 3.311 13.383 -7.223 1 98.19 70 GLY B N 1
ATOM 1844 C CA . GLY B 1 70 ? 4.145 14.469 -7.703 1 98.19 70 GLY B CA 1
ATOM 1845 C C . GLY B 1 70 ? 5.527 14.484 -7.082 1 98.19 70 GLY B C 1
ATOM 1846 O O . GLY B 1 70 ? 6.523 14.703 -7.773 1 98.19 70 GLY B O 1
ATOM 1847 N N . PHE B 1 71 ? 5.586 14.227 -5.832 1 98.25 71 PHE B N 1
ATOM 1848 C CA . PHE B 1 71 ? 6.855 14.227 -5.109 1 98.25 71 PHE B CA 1
ATOM 1849 C C . PHE B 1 71 ? 7.762 13.109 -5.621 1 98.25 71 PHE B C 1
ATOM 1851 O O . PHE B 1 71 ? 8.945 13.336 -5.883 1 98.25 71 PHE B O 1
ATOM 1858 N N . VAL B 1 72 ? 7.184 11.961 -5.824 1 97.62 72 VAL B N 1
ATOM 1859 C CA . VAL B 1 72 ? 7.945 10.812 -6.301 1 97.62 72 VAL B CA 1
ATOM 1860 C C . VAL B 1 72 ? 8.438 11.07 -7.723 1 97.62 72 VAL B C 1
ATOM 1862 O O . VAL B 1 72 ? 9.578 10.742 -8.062 1 97.62 72 VAL B O 1
ATOM 1865 N N . THR B 1 73 ? 7.609 11.672 -8.516 1 96.88 73 THR B N 1
ATOM 1866 C CA . THR B 1 73 ? 8.008 12.047 -9.867 1 96.88 73 THR B CA 1
ATOM 1867 C C . THR B 1 73 ? 9.195 13 -9.844 1 96.88 73 THR B C 1
ATOM 1869 O O . THR B 1 73 ? 10.156 12.828 -10.594 1 96.88 73 THR B O 1
ATOM 1872 N N . ARG B 1 74 ? 9.172 13.945 -8.961 1 96 74 ARG B N 1
ATOM 1873 C CA . ARG B 1 74 ? 10.258 14.906 -8.828 1 96 74 ARG B CA 1
ATOM 1874 C C . ARG B 1 74 ? 11.547 14.219 -8.391 1 96 74 ARG B C 1
ATOM 1876 O O . ARG B 1 74 ? 12.633 14.555 -8.867 1 96 74 ARG B O 1
ATOM 1883 N N . LEU B 1 75 ? 11.406 13.344 -7.48 1 95.81 75 LEU B N 1
ATOM 1884 C CA . LEU B 1 75 ? 12.578 12.602 -7.047 1 95.81 75 LEU B CA 1
ATOM 1885 C C . LEU B 1 75 ? 13.18 11.812 -8.211 1 95.81 75 LEU B C 1
ATOM 1887 O O . LEU B 1 75 ? 14.406 11.766 -8.359 1 95.81 75 LEU B O 1
ATOM 1891 N N . SER B 1 76 ? 12.273 11.211 -8.992 1 94.31 76 SER B N 1
ATOM 1892 C CA . SER B 1 76 ? 12.734 10.461 -10.156 1 94.31 76 SER B CA 1
ATOM 1893 C C . SER B 1 76 ? 13.484 11.359 -11.133 1 94.31 76 SER B C 1
ATOM 1895 O O . SER B 1 76 ? 14.508 10.961 -11.695 1 94.31 76 SER B O 1
ATOM 1897 N N . GLU B 1 77 ? 13.023 12.484 -11.312 1 94.06 77 GLU B N 1
ATOM 1898 C CA . GLU B 1 77 ? 13.656 13.453 -12.203 1 94.06 77 GLU B CA 1
ATOM 1899 C C . GLU B 1 77 ? 15.031 13.859 -11.68 1 94.06 77 GLU B C 1
ATOM 1901 O O . GLU B 1 77 ? 15.883 14.297 -12.453 1 94.06 77 GLU B O 1
ATOM 1906 N N . ARG B 1 78 ? 15.227 13.664 -10.445 1 92.56 78 ARG B N 1
ATOM 1907 C CA . ARG B 1 78 ? 16.5 14.023 -9.82 1 92.56 78 ARG B CA 1
ATOM 1908 C C . ARG B 1 78 ? 17.422 12.812 -9.719 1 92.56 78 ARG B C 1
ATOM 1910 O O . ARG B 1 78 ? 18.469 12.883 -9.07 1 92.56 78 ARG B O 1
ATOM 1917 N N . GLY B 1 79 ? 16.969 11.734 -10.227 1 92.31 79 GLY B N 1
ATOM 1918 C CA . GLY B 1 79 ? 17.859 10.594 -10.344 1 92.31 79 GLY B CA 1
ATOM 1919 C C . GLY B 1 79 ? 17.562 9.492 -9.344 1 92.31 79 GLY B C 1
ATOM 1920 O O . GLY B 1 79 ? 18.266 8.484 -9.297 1 92.31 79 GLY B O 1
ATOM 1921 N N . LEU B 1 80 ? 16.578 9.766 -8.547 1 92.5 80 LEU B N 1
ATOM 1922 C CA . LEU B 1 80 ? 16.188 8.719 -7.609 1 92.5 80 LEU B CA 1
ATOM 1923 C C . LEU B 1 80 ? 15.117 7.816 -8.219 1 92.5 80 LEU B C 1
ATOM 1925 O O . LEU B 1 80 ? 13.977 8.234 -8.391 1 92.5 80 LEU B O 1
ATOM 1929 N N . ASP B 1 81 ? 15.414 6.598 -8.562 1 90 81 ASP B N 1
ATOM 1930 C CA . ASP B 1 81 ? 14.492 5.66 -9.188 1 90 81 ASP B CA 1
ATOM 1931 C C . ASP B 1 81 ? 13.742 4.844 -8.133 1 90 81 ASP B C 1
ATOM 1933 O O . ASP B 1 81 ? 14.273 3.857 -7.613 1 90 81 ASP B O 1
ATOM 1937 N N . LEU B 1 82 ? 12.555 5.262 -7.848 1 92.81 82 LEU B N 1
ATOM 1938 C CA . LEU B 1 82 ? 11.727 4.586 -6.855 1 92.81 82 LEU B CA 1
ATOM 1939 C C . LEU B 1 82 ? 10.797 3.574 -7.523 1 92.81 82 LEU B C 1
ATOM 1941 O O . LEU B 1 82 ? 10.32 3.801 -8.641 1 92.81 82 LEU B O 1
ATOM 1945 N N . THR B 1 83 ? 10.555 2.49 -6.828 1 91.25 83 THR B N 1
ATOM 1946 C CA . THR B 1 83 ? 9.727 1.416 -7.363 1 91.25 83 THR B CA 1
ATOM 1947 C C . THR B 1 83 ? 8.25 1.783 -7.289 1 91.25 83 THR B C 1
ATOM 1949 O O . THR B 1 83 ? 7.863 2.672 -6.523 1 91.25 83 THR B O 1
ATOM 1952 N N . ASP B 1 84 ? 7.449 1.078 -8.078 1 93.25 84 ASP B N 1
ATOM 1953 C CA . ASP B 1 84 ? 6 1.223 -7.984 1 93.25 84 ASP B CA 1
ATOM 1954 C C . ASP B 1 84 ? 5.488 0.799 -6.609 1 93.25 84 ASP B C 1
ATOM 1956 O O . ASP B 1 84 ? 4.527 1.374 -6.094 1 93.25 84 ASP B O 1
ATOM 1960 N N . ALA B 1 85 ? 6.148 -0.146 -6.035 1 90.56 85 ALA B N 1
ATOM 1961 C CA . ALA B 1 85 ? 5.781 -0.592 -4.691 1 90.56 85 ALA B CA 1
ATOM 1962 C C . ALA B 1 85 ? 5.957 0.531 -3.674 1 90.56 85 ALA B C 1
ATOM 1964 O O . 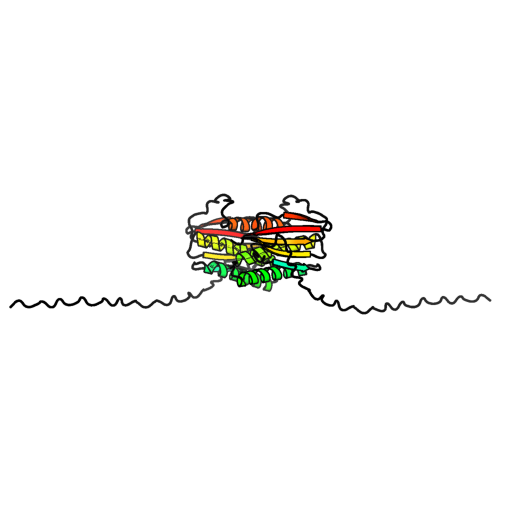ALA B 1 85 ? 5.133 0.688 -2.768 1 90.56 85 ALA B O 1
ATOM 1965 N N . PHE B 1 86 ? 7.035 1.281 -3.873 1 93.38 86 PHE B N 1
ATOM 1966 C CA . PHE B 1 86 ? 7.242 2.414 -2.979 1 93.38 86 PHE B CA 1
ATOM 1967 C C . PHE B 1 86 ? 6.117 3.432 -3.125 1 93.38 86 PHE B C 1
ATOM 1969 O O . PHE B 1 86 ? 5.586 3.928 -2.127 1 93.38 86 PHE B O 1
ATOM 1976 N N . LEU B 1 87 ? 5.801 3.715 -4.363 1 96.69 87 LEU B N 1
ATOM 1977 C CA . LEU B 1 87 ? 4.738 4.688 -4.605 1 96.69 87 LEU B CA 1
ATOM 1978 C C . LEU B 1 87 ? 3.43 4.234 -3.971 1 96.69 87 LEU B C 1
ATOM 1980 O O . LEU B 1 87 ? 2.752 5.02 -3.305 1 96.69 87 LEU B O 1
ATOM 1984 N N . ASP B 1 88 ? 3.074 3.002 -4.16 1 95.5 88 ASP B N 1
ATOM 1985 C CA . ASP B 1 88 ? 1.849 2.475 -3.572 1 95.5 88 ASP B CA 1
ATOM 1986 C C . ASP B 1 88 ? 1.885 2.57 -2.049 1 95.5 88 ASP B C 1
ATOM 1988 O O . ASP B 1 88 ? 0.902 2.973 -1.423 1 95.5 88 ASP B O 1
ATOM 1992 N N . ALA B 1 89 ? 2.984 2.227 -1.487 1 94.94 89 ALA B N 1
ATOM 1993 C CA . ALA B 1 89 ? 3.145 2.289 -0.037 1 94.94 89 ALA B CA 1
ATOM 1994 C C . ALA B 1 89 ? 3.031 3.725 0.467 1 94.94 89 ALA B C 1
ATOM 1996 O O . ALA B 1 89 ? 2.355 3.988 1.463 1 94.94 89 ALA B O 1
ATOM 1997 N N . ALA B 1 90 ? 3.703 4.598 -0.215 1 97.06 90 ALA B N 1
ATOM 1998 C CA . ALA B 1 90 ? 3.691 6 0.191 1 97.06 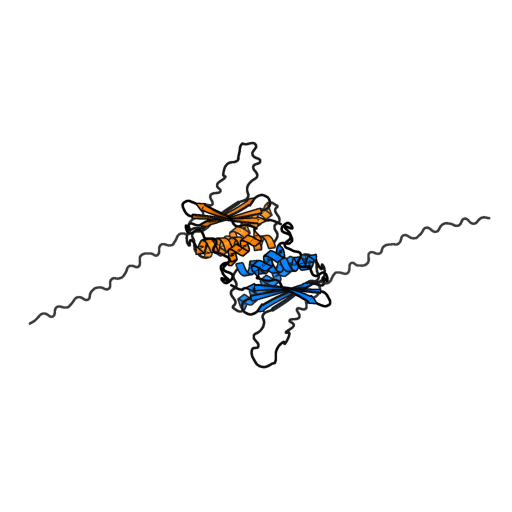90 ALA B CA 1
ATOM 1999 C C . ALA B 1 90 ? 2.281 6.582 0.114 1 97.06 90 ALA B C 1
ATOM 2001 O O . ALA B 1 90 ? 1.857 7.316 1.008 1 97.06 90 ALA B O 1
ATOM 2002 N N . ARG B 1 91 ? 1.636 6.258 -0.931 1 97.56 91 ARG B N 1
ATOM 2003 C CA . ARG B 1 91 ? 0.258 6.719 -1.074 1 97.56 91 ARG B CA 1
ATOM 2004 C C . ARG B 1 91 ? -0.621 6.172 0.046 1 97.56 91 ARG B C 1
ATOM 2006 O O . ARG B 1 91 ? -1.46 6.891 0.591 1 97.56 91 ARG B O 1
ATOM 2013 N N . LEU B 1 92 ? -0.437 4.965 0.353 1 94.94 92 LEU B N 1
ATOM 2014 C CA . LEU B 1 92 ? -1.205 4.344 1.427 1 94.94 92 LEU B CA 1
ATOM 2015 C C . LEU B 1 92 ? -0.933 5.035 2.76 1 94.94 92 LEU B C 1
ATOM 2017 O O . LEU B 1 92 ? -1.865 5.355 3.5 1 94.94 92 LEU B O 1
ATOM 2021 N N . VAL B 1 93 ? 0.329 5.23 3.035 1 95.06 93 VAL B N 1
ATOM 2022 C CA . VAL B 1 93 ? 0.712 5.883 4.281 1 95.06 93 VAL B CA 1
ATOM 2023 C C . VAL B 1 93 ? 0.092 7.277 4.348 1 95.06 93 VAL B C 1
ATOM 2025 O O . VAL B 1 93 ? -0.523 7.645 5.352 1 95.06 93 VAL B O 1
ATOM 2028 N N . ALA B 1 94 ? 0.2 8.039 3.289 1 97 94 ALA B N 1
ATOM 2029 C CA . ALA B 1 94 ? -0.355 9.391 3.258 1 97 94 ALA B CA 1
ATOM 2030 C C . ALA B 1 94 ? -1.868 9.367 3.449 1 97 94 ALA B C 1
ATOM 2032 O O . ALA B 1 94 ? -2.416 10.164 4.215 1 97 94 ALA B O 1
ATOM 2033 N N . SER B 1 95 ? -2.494 8.461 2.777 1 95.31 95 SER B N 1
ATOM 2034 C CA . SER B 1 95 ? -3.945 8.344 2.871 1 95.31 95 SER B CA 1
ATOM 2035 C C . SER B 1 95 ? -4.387 8.039 4.301 1 95.31 95 SER B C 1
ATOM 2037 O O . SER B 1 95 ? -5.348 8.633 4.793 1 95.31 95 SER B O 1
ATOM 2039 N N . GLU B 1 96 ? -3.646 7.164 4.883 1 92 96 GLU B N 1
ATOM 2040 C CA . GLU B 1 96 ? -4.016 6.773 6.242 1 92 96 GLU B CA 1
ATOM 2041 C C . GLU B 1 96 ? -3.811 7.922 7.223 1 92 96 GLU B C 1
ATOM 2043 O O . GLU B 1 96 ? -4.656 8.164 8.086 1 92 96 GLU B O 1
ATOM 2048 N N . LEU B 1 97 ? -2.721 8.641 7.129 1 94.06 97 LEU B N 1
ATOM 2049 C CA . LEU B 1 97 ? -2.438 9.75 8.031 1 94.06 97 LEU B CA 1
ATOM 2050 C C . LEU B 1 97 ? -3.424 10.891 7.816 1 94.06 97 LEU B C 1
ATOM 2052 O O . LEU B 1 97 ? -3.898 11.5 8.781 1 94.06 97 LEU B O 1
ATOM 2056 N N . VAL B 1 98 ? -3.738 11.156 6.598 1 94.75 98 VAL B N 1
ATOM 2057 C CA . VAL B 1 98 ? -4.66 12.242 6.293 1 94.75 98 VAL B CA 1
ATOM 2058 C C . VAL B 1 98 ? -6.07 11.867 6.734 1 94.75 98 VAL B C 1
ATOM 2060 O O . VAL B 1 98 ? -6.816 12.711 7.23 1 94.75 98 VAL B O 1
ATOM 2063 N N . THR B 1 99 ? -6.438 10.672 6.539 1 91.81 99 THR B N 1
ATOM 2064 C CA . THR B 1 99 ? -7.73 10.203 7.023 1 91.81 99 THR B CA 1
ATOM 2065 C C . THR B 1 99 ? -7.836 10.375 8.539 1 91.81 99 THR B C 1
ATOM 2067 O O . THR B 1 99 ? -8.883 10.781 9.055 1 91.81 99 THR B O 1
ATOM 2070 N N . ASN B 1 100 ? -6.75 10.016 9.188 1 89.25 100 ASN B N 1
ATOM 2071 C CA . ASN B 1 100 ? -6.73 10.203 10.633 1 89.25 100 ASN B CA 1
ATOM 2072 C C . ASN B 1 100 ? -6.898 11.672 11.008 1 89.25 100 ASN B C 1
ATOM 2074 O O . ASN B 1 100 ? -7.648 11.992 11.93 1 89.25 100 ASN B O 1
ATOM 2078 N N . ALA B 1 101 ? -6.203 12.508 10.336 1 91.19 101 ALA B N 1
ATOM 2079 C CA . ALA B 1 101 ? -6.332 13.945 10.578 1 91.19 101 ALA B CA 1
ATOM 2080 C C . ALA B 1 101 ? -7.77 14.406 10.359 1 91.19 101 ALA B C 1
ATOM 2082 O O . ALA B 1 101 ? -8.312 15.172 11.156 1 91.19 101 ALA B O 1
ATOM 2083 N N . LEU B 1 102 ? -8.352 13.953 9.305 1 91.44 102 LEU B N 1
ATOM 2084 C CA . LEU B 1 102 ? -9.719 14.32 8.977 1 91.44 102 LEU B CA 1
ATOM 2085 C C . LEU B 1 102 ? -10.68 13.891 10.078 1 91.44 102 LEU B C 1
ATOM 2087 O O . LEU B 1 102 ? -11.609 14.617 10.422 1 91.44 102 LEU B O 1
ATOM 2091 N N . ARG B 1 103 ? -10.492 12.758 10.586 1 88.25 103 ARG B N 1
ATOM 2092 C CA . ARG B 1 103 ? -11.352 12.203 11.625 1 88.25 103 ARG B CA 1
ATOM 2093 C C . ARG B 1 103 ? -11.242 13.016 12.914 1 88.25 103 ARG B C 1
ATOM 2095 O O . ARG B 1 103 ? -12.242 13.203 13.617 1 88.25 103 ARG B O 1
ATOM 2102 N N . HIS B 1 104 ? -10.078 13.477 13.156 1 86.12 104 HIS B N 1
ATOM 2103 C CA . HIS B 1 104 ? -9.844 14.117 14.445 1 86.12 104 HIS B CA 1
ATOM 2104 C C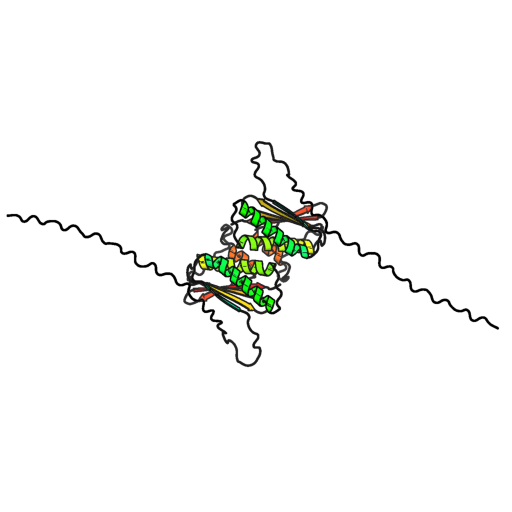 . HIS B 1 104 ? -10.047 15.625 14.352 1 86.12 104 HIS B C 1
ATOM 2106 O O . HIS B 1 104 ? -10.367 16.281 15.352 1 86.12 104 HIS B O 1
ATOM 2112 N N . ALA B 1 105 ? -9.695 16.156 13.258 1 81.75 105 ALA B N 1
ATOM 2113 C CA . ALA B 1 105 ? -9.805 17.594 13.023 1 81.75 105 ALA B CA 1
ATOM 2114 C C . ALA B 1 105 ? -10.266 17.875 11.602 1 81.75 105 ALA B C 1
ATOM 2116 O O . ALA B 1 105 ? -9.453 17.891 10.672 1 81.75 105 ALA B O 1
ATOM 2117 N N . PRO B 1 106 ? -11.5 18.141 11.461 1 76.12 106 PRO B N 1
ATOM 2118 C CA . PRO B 1 106 ? -12.039 18.312 10.109 1 76.12 106 PRO B CA 1
ATOM 2119 C C . PRO B 1 106 ? -11.5 19.562 9.414 1 76.12 106 PRO B C 1
ATOM 2121 O O . PRO B 1 106 ? -11.68 19.719 8.211 1 76.12 106 PRO B O 1
ATOM 2124 N N . GLY B 1 107 ? -10.75 20.375 10.117 1 81.81 107 GLY B N 1
ATOM 2125 C CA . GLY B 1 107 ? -10.242 21.625 9.57 1 81.81 107 GLY B CA 1
ATOM 2126 C C . GLY B 1 107 ? -8.977 21.453 8.758 1 81.81 107 GLY B C 1
ATOM 2127 O O . GLY B 1 107 ? -8.797 20.438 8.086 1 81.81 107 GLY B O 1
ATOM 2128 N N . PRO B 1 108 ? -8.203 22.547 8.742 1 89.19 108 PRO B N 1
ATOM 2129 C CA . PRO B 1 108 ? -6.992 22.547 7.922 1 89.19 108 PRO B CA 1
ATOM 2130 C C . PRO B 1 108 ? -5.992 21.484 8.344 1 89.19 108 PRO B C 1
ATOM 2132 O O . PRO B 1 108 ? -5.922 21.125 9.531 1 89.19 108 PRO B O 1
ATOM 2135 N N . CYS B 1 109 ? -5.34 20.938 7.406 1 93.94 109 CYS B N 1
ATOM 2136 C CA . CYS B 1 109 ? -4.34 19.891 7.535 1 93.94 109 CYS B CA 1
ATOM 2137 C C . CYS B 1 109 ? -3.131 20.172 6.648 1 93.94 109 CYS B C 1
ATOM 2139 O O . CYS B 1 109 ? -3.279 20.656 5.527 1 93.94 109 CYS B O 1
ATOM 2141 N N . ARG B 1 110 ? -2.012 19.984 7.254 1 97 110 ARG B N 1
ATOM 2142 C CA . ARG B 1 110 ? -0.785 20.188 6.488 1 97 110 ARG B CA 1
ATOM 2143 C C . ARG B 1 110 ? -0.076 18.859 6.227 1 97 110 ARG B C 1
ATOM 2145 O O . ARG B 1 110 ? 0.116 18.062 7.145 1 97 110 ARG B O 1
ATOM 2152 N N . LEU B 1 111 ? 0.298 18.594 4.926 1 98.44 111 LEU B N 1
ATOM 2153 C CA . LEU B 1 111 ? 1.093 17.438 4.516 1 98.44 111 LEU B CA 1
ATOM 2154 C C . LEU B 1 111 ? 2.488 17.875 4.074 1 98.44 111 LEU B C 1
ATOM 2156 O O . LEU B 1 111 ? 2.631 18.781 3.246 1 98.44 111 LEU B O 1
ATOM 2160 N N . GLU B 1 112 ? 3.486 17.234 4.688 1 98.62 112 GLU B N 1
ATOM 2161 C CA . GLU B 1 112 ? 4.875 17.484 4.32 1 98.62 112 GLU B CA 1
ATOM 2162 C C . GLU B 1 112 ? 5.602 16.188 3.971 1 98.62 112 GLU B C 1
ATOM 2164 O O . GLU B 1 112 ? 5.539 15.219 4.723 1 98.62 112 GLU B O 1
ATOM 2169 N N . LEU B 1 113 ? 6.207 16.156 2.803 1 98.5 113 LEU B N 1
ATOM 2170 C CA . LEU B 1 113 ? 7.09 15.07 2.363 1 98.5 113 LEU B CA 1
ATOM 2171 C C . LEU B 1 113 ? 8.531 15.555 2.285 1 98.5 113 LEU B C 1
ATOM 2173 O O . LEU B 1 113 ? 8.812 16.609 1.705 1 98.5 113 LEU B O 1
ATOM 2177 N N . THR B 1 114 ? 9.438 14.75 2.934 1 97.75 114 THR B N 1
ATOM 2178 C CA . THR B 1 114 ? 10.844 15.133 2.91 1 97.75 114 THR B CA 1
ATOM 2179 C C . THR B 1 114 ? 11.727 13.914 2.689 1 97.75 114 THR B C 1
ATOM 2181 O O . THR B 1 114 ? 11.555 12.883 3.348 1 97.75 114 THR B O 1
ATOM 2184 N N . LEU B 1 115 ? 12.594 14.055 1.721 1 96.25 115 LEU B N 1
ATOM 2185 C CA . LEU B 1 115 ? 13.633 13.039 1.585 1 96.25 115 LEU B CA 1
ATOM 2186 C C . LEU B 1 115 ? 14.688 13.195 2.672 1 96.25 115 LEU B C 1
ATOM 2188 O O . LEU B 1 115 ? 15.32 14.25 2.787 1 96.25 115 LEU B O 1
ATOM 2192 N N . VAL B 1 116 ? 14.82 12.219 3.496 1 93.94 116 VAL B N 1
ATOM 2193 C CA . VAL B 1 116 ? 15.812 12.203 4.562 1 93.94 116 VAL B CA 1
ATOM 2194 C C . VAL B 1 116 ? 16.656 10.938 4.469 1 93.94 116 VAL B C 1
ATOM 2196 O O . VAL B 1 116 ? 16.203 9.852 4.82 1 93.94 116 VAL B O 1
ATOM 2199 N N . ASP B 1 117 ? 17.906 11.109 3.973 1 90.75 117 ASP B N 1
ATOM 2200 C CA . ASP B 1 117 ? 18.797 9.953 3.799 1 90.75 117 ASP B CA 1
ATOM 2201 C C . ASP B 1 117 ? 18.156 8.906 2.889 1 90.75 117 ASP B C 1
ATOM 2203 O O . ASP B 1 117 ? 17.906 9.172 1.709 1 90.75 117 ASP B O 1
ATOM 2207 N N . ASP B 1 118 ? 17.859 7.773 3.408 1 91.06 118 ASP B N 1
ATOM 2208 C CA . ASP B 1 118 ? 17.312 6.691 2.586 1 91.06 118 ASP B CA 1
ATOM 2209 C C . ASP B 1 118 ? 15.844 6.457 2.887 1 91.06 118 ASP B C 1
ATOM 2211 O O . ASP B 1 118 ? 15.359 5.328 2.789 1 91.06 118 ASP B O 1
ATOM 2215 N N . ARG B 1 119 ? 15.203 7.578 3.336 1 95.44 119 ARG B N 1
ATOM 2216 C CA . ARG B 1 119 ? 13.789 7.488 3.674 1 95.44 119 ARG B CA 1
ATOM 2217 C C . ARG B 1 119 ? 13.031 8.727 3.197 1 95.44 119 ARG B C 1
ATOM 2219 O O . ARG B 1 119 ? 13.633 9.773 2.969 1 95.44 119 ARG B O 1
ATOM 2226 N N . VAL B 1 120 ? 11.789 8.516 3.018 1 96.75 120 VAL B N 1
ATOM 2227 C CA . VAL B 1 120 ? 10.891 9.656 2.879 1 96.75 120 VAL B CA 1
ATOM 2228 C C . VAL B 1 120 ? 10.078 9.836 4.156 1 96.75 120 VAL B C 1
ATOM 2230 O O . VAL B 1 120 ? 9.375 8.914 4.582 1 96.75 120 VAL B O 1
ATOM 2233 N N . GLU B 1 121 ? 10.258 11.008 4.75 1 98 121 GLU B N 1
ATOM 2234 C CA . GLU B 1 121 ? 9.422 11.359 5.895 1 98 121 GLU B CA 1
ATOM 2235 C C . GLU B 1 121 ? 8.086 11.945 5.441 1 98 121 GLU B C 1
ATOM 2237 O O . GLU B 1 121 ? 8.055 12.875 4.629 1 98 121 GLU B O 1
ATOM 2242 N N . ILE B 1 122 ? 6.984 11.359 5.953 1 98.44 122 ILE B N 1
ATOM 2243 C CA . ILE B 1 122 ? 5.625 11.836 5.727 1 98.44 122 ILE B CA 1
ATOM 2244 C C . ILE B 1 122 ? 5.051 12.398 7.027 1 98.44 122 ILE B C 1
ATOM 2246 O O . ILE B 1 122 ? 4.879 11.664 8.008 1 98.44 122 ILE B O 1
ATOM 2250 N N . ALA B 1 123 ? 4.785 13.719 6.996 1 98.06 123 ALA B N 1
ATOM 2251 C CA . ALA B 1 123 ? 4.281 14.406 8.188 1 98.06 123 ALA B CA 1
ATOM 2252 C C . ALA B 1 123 ? 2.922 15.047 7.918 1 98.06 123 ALA B C 1
ATOM 2254 O O . ALA B 1 123 ? 2.736 15.719 6.898 1 98.06 123 ALA B O 1
ATOM 2255 N N . VAL B 1 124 ? 2.006 14.789 8.805 1 96.94 124 VAL B N 1
ATOM 2256 C CA . VAL B 1 124 ? 0.675 15.375 8.719 1 96.94 124 VAL B CA 1
ATOM 2257 C C . VAL B 1 124 ? 0.37 16.156 10 1 96.94 124 VAL B C 1
ATOM 2259 O O . VAL B 1 124 ? 0.409 15.594 11.094 1 96.94 124 VAL B O 1
ATOM 2262 N N . SER B 1 125 ? 0.073 17.406 9.883 1 95.19 125 SER B N 1
ATOM 2263 C CA . SER B 1 125 ? -0.292 18.266 11 1 95.19 125 SER B CA 1
ATOM 2264 C C . SER B 1 125 ? -1.777 18.609 10.969 1 95.19 125 SER B C 1
ATOM 2266 O O . SER B 1 125 ? -2.332 18.906 9.914 1 95.19 125 SER B O 1
ATOM 2268 N N . ASP B 1 126 ? -2.367 18.469 12.102 1 93.69 126 ASP B N 1
ATOM 2269 C CA . ASP B 1 126 ? -3.764 18.859 12.258 1 93.69 126 ASP B CA 1
ATOM 2270 C C . ASP B 1 126 ? -3.961 19.688 13.523 1 93.69 126 ASP B C 1
ATOM 2272 O O . ASP B 1 126 ? -3 19.969 14.242 1 93.69 126 ASP B O 1
ATOM 2276 N N . THR B 1 127 ? -5.184 20.156 13.734 1 88.56 127 THR B N 1
ATOM 2277 C CA . THR B 1 127 ? -5.473 21.062 14.844 1 88.56 127 THR B CA 1
ATOM 2278 C C . THR B 1 127 ? -6.145 20.312 15.984 1 88.56 127 THR B C 1
ATOM 2280 O O . THR B 1 127 ? -6.719 20.922 16.891 1 88.56 127 THR B O 1
ATOM 2283 N N . ALA B 1 128 ? -6.16 19 15.844 1 81.81 128 ALA B N 1
ATOM 2284 C CA . ALA B 1 128 ? -6.824 18.219 16.891 1 81.81 128 ALA B CA 1
ATOM 2285 C C . ALA B 1 128 ? -6.02 18.25 18.188 1 81.81 128 ALA B C 1
ATOM 2287 O O . ALA B 1 128 ? -4.789 18.188 18.156 1 81.81 128 ALA B O 1
ATOM 2288 N N . GLU B 1 129 ? -6.703 18.625 19.281 1 71.69 129 GLU B N 1
ATOM 2289 C CA . GLU B 1 129 ? -6.07 18.594 20.609 1 71.69 129 GLU B CA 1
ATOM 2290 C C . GLU B 1 129 ? -5.961 17.172 21.141 1 71.69 129 GLU B C 1
ATOM 2292 O O . GLU B 1 129 ? -5.059 16.859 21.922 1 71.69 129 GLU B O 1
ATOM 2297 N N . ALA B 1 130 ? -7 16.391 20.75 1 60.97 130 ALA B N 1
ATOM 2298 C CA . ALA B 1 130 ? -7.094 15.07 21.391 1 60.97 130 ALA B CA 1
ATOM 2299 C C . ALA B 1 130 ? -6.023 14.125 20.859 1 60.97 130 ALA B C 1
ATOM 2301 O O . ALA B 1 130 ? -5.762 14.094 19.656 1 60.97 130 ALA B O 1
ATOM 2302 N N . PHE B 1 131 ? -5.023 13.992 21.672 1 54.41 131 PHE B N 1
ATOM 2303 C CA . PHE B 1 131 ? -3.982 13.023 21.344 1 54.41 131 PHE B CA 1
ATOM 2304 C C . PHE B 1 131 ? -4.562 11.617 21.234 1 54.41 131 PHE B C 1
ATOM 2306 O O . PHE B 1 131 ? -5.355 11.203 22.078 1 54.41 131 PHE B O 1
ATOM 2313 N N . PRO B 1 132 ? -4.648 11.195 20.109 1 48 132 PRO B N 1
ATOM 2314 C CA . PRO B 1 132 ? -5.062 9.789 20.094 1 48 132 PRO B CA 1
ATOM 2315 C C . PRO B 1 132 ? -4.402 8.961 21.188 1 48 132 PRO B C 1
ATOM 2317 O O . PRO B 1 132 ? -3.215 9.141 21.469 1 48 132 PRO B O 1
ATOM 2320 N N . THR B 1 133 ? -4.945 9.016 22.375 1 41 133 THR B N 1
ATOM 2321 C CA . THR B 1 133 ? -4.434 7.926 23.203 1 41 133 THR B CA 1
ATOM 2322 C C . THR B 1 133 ? -4.25 6.656 22.375 1 41 133 THR B C 1
ATOM 2324 O O . THR B 1 133 ? -5.117 6.305 21.562 1 41 133 THR B O 1
ATOM 2327 N N . PHE B 1 134 ? -2.984 6.332 22.172 1 40.22 134 PHE B N 1
ATOM 2328 C CA . PHE B 1 134 ? -2.797 5.012 21.578 1 40.22 134 PHE B CA 1
ATOM 2329 C C . PHE B 1 134 ? -3.943 4.082 21.953 1 40.22 134 PHE B C 1
ATOM 2331 O O . PHE B 1 134 ? -4.066 3.682 23.109 1 40.22 134 PHE B O 1
ATOM 2338 N N . LEU B 1 135 ? -5.059 4.422 21.531 1 39.94 135 LEU B N 1
ATOM 2339 C CA . LEU B 1 135 ? -6.016 3.359 21.828 1 39.94 135 LEU B CA 1
ATOM 2340 C C . LEU B 1 135 ? -5.441 1.997 21.438 1 39.94 135 LEU B C 1
ATOM 2342 O O . LEU B 1 135 ? -4.773 1.865 20.422 1 39.94 135 LEU B O 1
ATOM 2346 N N . PRO B 1 136 ? -5.344 1.211 22.406 1 36.25 136 PRO B N 1
ATOM 2347 C CA . PRO B 1 136 ? -4.949 -0.177 22.141 1 36.25 136 PRO B CA 1
ATOM 2348 C C . PRO B 1 136 ? -5.547 -0.736 20.859 1 36.25 136 PRO B C 1
ATOM 2350 O O . PRO B 1 136 ? -6.566 -0.237 20.375 1 36.25 136 PRO B O 1
ATOM 2353 N N . ARG B 1 137 ? -4.785 -1.652 20.312 1 41.41 137 ARG B N 1
ATOM 2354 C CA . ARG B 1 137 ? -5.191 -2.516 19.203 1 41.41 137 ARG B CA 1
ATOM 2355 C C . ARG B 1 137 ? -6.668 -2.869 19.312 1 41.41 137 ARG B C 1
ATOM 2357 O O . ARG B 1 137 ? -7.105 -3.473 20.281 1 41.41 137 ARG B O 1
ATOM 2364 N N . ASP B 1 138 ? -7.598 -2.014 19.047 1 38.06 138 ASP B N 1
ATOM 2365 C CA . ASP B 1 138 ? -8.883 -2.699 18.953 1 38.06 138 ASP B CA 1
ATOM 2366 C C . ASP B 1 138 ? -8.93 -3.641 17.75 1 38.06 138 ASP B C 1
ATOM 2368 O O . ASP B 1 138 ? -8.875 -3.191 16.609 1 38.06 138 ASP B O 1
ATOM 2372 N N . PRO B 1 139 ? -8.664 -4.848 17.891 1 37.16 139 PRO B N 1
ATOM 2373 C CA . PRO B 1 139 ? -8.664 -5.855 16.828 1 37.16 139 PRO B CA 1
ATOM 2374 C C . PRO B 1 139 ? -9.875 -5.738 15.906 1 37.16 139 PRO B C 1
ATOM 2376 O O . PRO B 1 139 ? -9.836 -6.199 14.758 1 37.16 139 PRO B O 1
ATOM 2379 N N . VAL B 1 140 ? -11.031 -5.395 16.453 1 34.5 140 VAL B N 1
ATOM 2380 C CA . VAL B 1 140 ? -12.305 -5.5 15.75 1 34.5 140 VAL B CA 1
ATOM 2381 C C . VAL B 1 140 ? -12.477 -4.305 14.812 1 34.5 140 VAL B C 1
ATOM 2383 O O . VAL B 1 140 ? -13.367 -4.305 13.961 1 34.5 140 VAL B O 1
ATOM 2386 N N . ARG B 1 141 ? -11.961 -3.229 15.078 1 39.44 141 ARG B N 1
ATOM 2387 C CA . ARG B 1 141 ? -12.367 -2.088 14.258 1 39.44 141 ARG B CA 1
ATOM 2388 C C . ARG B 1 141 ? -11.688 -2.117 12.898 1 39.44 141 ARG B C 1
ATOM 2390 O O . ARG B 1 141 ? -10.469 -1.964 12.805 1 39.44 141 ARG B O 1
ATOM 2397 N N . VAL B 1 142 ? -12.062 -2.705 11.914 1 37.41 142 VAL B N 1
ATOM 2398 C CA . VAL B 1 142 ? -11.805 -2.832 10.484 1 37.41 142 VAL B CA 1
ATOM 2399 C C . VAL B 1 142 ? -11.312 -1.499 9.922 1 37.41 142 VAL B C 1
ATOM 2401 O O . VAL B 1 142 ? -10.531 -1.468 8.969 1 37.41 142 VAL B O 1
ATOM 2404 N N . GLY B 1 143 ? -11.484 -0.291 10.688 1 43.38 143 GLY B N 1
ATOM 2405 C CA . GLY B 1 143 ? -11.219 1.071 10.25 1 43.38 143 GLY B CA 1
ATOM 2406 C C . GLY B 1 143 ? -9.945 1.646 10.836 1 43.38 143 GLY B C 1
ATOM 2407 O O . GLY B 1 143 ? -9.469 2.693 10.391 1 43.38 143 GLY B O 1
ATOM 2408 N N . ARG B 1 144 ? -9.594 1.121 11.961 1 49.94 144 ARG B N 1
ATOM 2409 C CA . ARG B 1 144 ? -8.578 1.697 12.828 1 49.94 144 ARG B CA 1
ATOM 2410 C C . ARG B 1 144 ? -7.199 1.119 12.516 1 49.94 144 ARG B C 1
ATOM 2412 O O . ARG B 1 144 ? -6.262 1.271 13.305 1 49.94 144 ARG B O 1
ATOM 2419 N N . HIS B 1 145 ? -7.176 0.284 11.469 1 57.72 145 HIS B N 1
ATOM 2420 C CA . HIS B 1 145 ? -5.945 -0.452 11.203 1 57.72 145 HIS B CA 1
ATOM 2421 C C . HIS B 1 145 ? -4.953 0.397 10.414 1 57.72 145 HIS B C 1
ATOM 2423 O O . HIS B 1 145 ? -3.807 -0.01 10.211 1 57.72 145 HIS B O 1
ATOM 2429 N N . GLY B 1 146 ? -5.438 1.646 10.273 1 75.06 146 GLY B N 1
ATOM 2430 C CA . GLY B 1 146 ? -4.598 2.379 9.344 1 75.06 146 GLY B CA 1
ATOM 2431 C C . GLY B 1 146 ? -3.225 2.699 9.898 1 75.06 146 GLY B C 1
ATOM 2432 O O . GLY B 1 146 ? -2.217 2.562 9.203 1 75.06 146 GLY B O 1
ATOM 2433 N N . LEU B 1 147 ? -3.262 2.934 11.258 1 79.56 147 LEU B N 1
ATOM 2434 C CA . LEU B 1 147 ? -1.96 3.283 11.812 1 79.56 147 LEU B CA 1
ATOM 2435 C C . LEU B 1 147 ? -1.082 2.045 11.969 1 79.56 147 LEU B C 1
ATOM 2437 O O . LEU B 1 147 ? 0.146 2.137 11.898 1 79.56 147 LEU B O 1
ATOM 2441 N N . GLU B 1 148 ? -1.718 0.936 12.148 1 79.25 148 GLU B N 1
ATOM 2442 C CA . GLU B 1 148 ? -0.946 -0.303 12.188 1 79.25 148 GLU B CA 1
ATOM 2443 C C . GLU B 1 148 ? -0.277 -0.581 10.852 1 79.25 148 GLU B C 1
ATOM 2445 O O . GLU B 1 148 ? 0.873 -1.023 10.805 1 79.2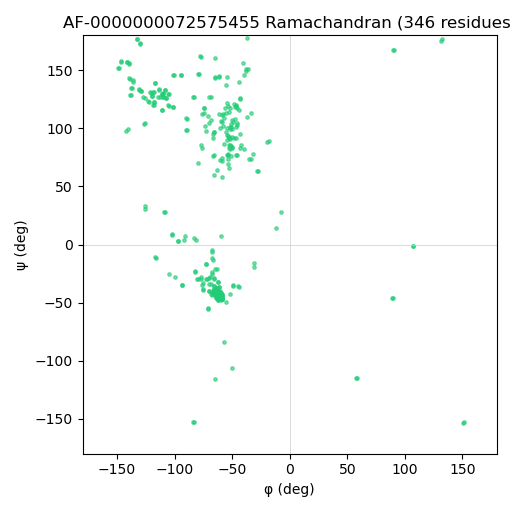5 148 GLU B O 1
ATOM 2450 N N . ILE B 1 149 ? -0.998 -0.294 9.797 1 81.94 149 ILE B N 1
ATOM 2451 C CA . ILE B 1 149 ? -0.441 -0.435 8.461 1 81.94 149 ILE B CA 1
ATOM 2452 C C . ILE B 1 149 ? 0.767 0.485 8.305 1 81.94 149 ILE B C 1
ATOM 2454 O O . ILE B 1 149 ? 1.818 0.061 7.816 1 81.94 149 ILE B O 1
ATOM 2458 N N . VAL B 1 150 ? 0.577 1.633 8.773 1 89.31 150 VAL B N 1
ATOM 2459 C CA . VAL B 1 150 ? 1.642 2.625 8.656 1 89.31 150 VAL B CA 1
ATOM 2460 C C . VAL B 1 150 ? 2.842 2.189 9.5 1 89.31 150 VAL B C 1
ATOM 2462 O O . VAL B 1 150 ? 3.986 2.285 9.047 1 89.31 150 VAL B O 1
ATOM 2465 N N . THR B 1 151 ? 2.615 1.698 10.688 1 84.81 151 THR B N 1
ATOM 2466 C CA . THR B 1 151 ? 3.693 1.245 11.562 1 84.81 151 THR B CA 1
ATOM 2467 C C . THR B 1 151 ? 4.469 0.102 10.914 1 84.81 151 THR B C 1
ATOM 2469 O O . THR B 1 151 ? 5.699 0.055 10.992 1 84.81 151 THR B O 1
ATOM 2472 N N . ARG B 1 152 ? 3.848 -0.687 10.258 1 81.38 152 ARG B N 1
ATOM 2473 C CA . ARG B 1 152 ? 4.504 -1.829 9.633 1 81.38 152 ARG B CA 1
ATOM 2474 C C . ARG B 1 152 ? 5.309 -1.396 8.406 1 81.38 152 ARG B C 1
ATOM 2476 O O . ARG B 1 152 ? 6.391 -1.926 8.148 1 81.38 152 ARG B O 1
ATOM 2483 N N . LEU B 1 153 ? 4.73 -0.478 7.719 1 87.38 153 LEU B N 1
ATOM 2484 C CA . LEU B 1 153 ? 5.406 0.007 6.52 1 87.38 153 LEU B CA 1
ATOM 2485 C C . LEU B 1 153 ? 6.605 0.877 6.883 1 87.38 153 LEU B C 1
ATOM 2487 O O . LEU B 1 153 ? 7.621 0.868 6.188 1 87.38 153 LEU B O 1
ATOM 2491 N N . CYS B 1 154 ? 6.484 1.531 8.023 1 90.5 154 CYS B N 1
ATOM 2492 C CA . CYS B 1 154 ? 7.453 2.584 8.312 1 90.5 154 CYS B CA 1
ATOM 2493 C C . CYS B 1 154 ? 8.273 2.244 9.555 1 90.5 154 CYS B C 1
ATOM 2495 O O . CYS B 1 154 ? 9.266 2.908 9.844 1 90.5 154 CYS B O 1
ATOM 2497 N N . GLY B 1 155 ? 7.91 1.273 10.281 1 82.75 155 GLY B N 1
ATOM 2498 C CA . GLY B 1 155 ? 8.578 0.898 11.523 1 82.75 155 GLY B CA 1
ATOM 2499 C C . GLY B 1 155 ? 8.031 1.614 12.734 1 82.75 155 GLY B C 1
ATOM 2500 O O . GLY B 1 155 ? 7.809 0.996 13.781 1 82.75 155 GLY B O 1
ATOM 2501 N N . GLU B 1 156 ? 7.84 2.943 12.625 1 84.75 156 GLU B N 1
ATOM 2502 C CA . GLU B 1 156 ? 7.293 3.727 13.727 1 84.75 156 GLU B CA 1
ATOM 2503 C C . GLU B 1 156 ? 6.477 4.91 13.211 1 84.75 156 GLU B C 1
ATOM 2505 O O . GLU B 1 156 ? 6.656 5.344 12.07 1 84.75 156 GLU B O 1
ATOM 2510 N N . VAL B 1 157 ? 5.543 5.25 14.07 1 90.88 157 VAL B N 1
ATOM 2511 C CA . VAL B 1 157 ? 4.801 6.496 13.898 1 90.88 157 VAL B CA 1
ATOM 2512 C C . VAL B 1 157 ? 5.012 7.391 15.117 1 90.88 157 VAL B C 1
ATOM 2514 O O . VAL B 1 157 ? 4.871 6.938 16.266 1 90.88 157 VAL B O 1
ATOM 2517 N N . ILE B 1 158 ? 5.398 8.594 14.883 1 91.75 158 ILE B N 1
ATOM 2518 C CA . ILE B 1 158 ? 5.668 9.531 15.969 1 91.75 158 ILE B CA 1
ATOM 2519 C C . ILE B 1 158 ? 4.645 10.672 15.938 1 91.75 158 ILE B C 1
ATOM 2521 O O . ILE B 1 158 ? 4.312 11.18 14.867 1 91.75 158 ILE B O 1
ATOM 2525 N N . THR B 1 159 ? 4.109 10.961 17.062 1 91.88 159 THR B N 1
ATOM 2526 C CA . THR B 1 159 ? 3.209 12.102 17.188 1 91.88 159 THR B CA 1
ATOM 2527 C C . THR B 1 159 ? 3.824 13.188 18.062 1 91.88 159 THR B C 1
ATOM 2529 O O . THR B 1 159 ? 4.297 12.906 19.172 1 91.88 159 THR B O 1
ATOM 2532 N N . LYS B 1 160 ? 3.854 14.352 17.531 1 91.19 160 LYS B N 1
ATOM 2533 C CA . LYS B 1 160 ? 4.34 15.5 18.297 1 91.19 160 LYS B CA 1
ATOM 2534 C C . LYS B 1 160 ? 3.24 16.547 18.469 1 91.19 160 LYS B C 1
ATOM 2536 O O . LYS B 1 160 ? 2.729 17.094 17.484 1 91.19 160 LYS B O 1
ATOM 2541 N N . PRO B 1 161 ? 2.951 16.859 19.719 1 89.88 161 PRO B N 1
ATOM 2542 C CA . PRO B 1 161 ? 1.978 17.922 19.969 1 89.88 161 PRO B CA 1
ATOM 2543 C C . PRO B 1 161 ? 2.582 19.328 19.812 1 89.88 161 PRO B C 1
ATOM 2545 O O . PRO B 1 161 ? 3.787 19.5 20 1 89.88 161 PRO B O 1
ATOM 2548 N N . HIS B 1 162 ? 1.669 20.234 19.328 1 86.88 162 HIS B N 1
ATOM 2549 C CA . HIS B 1 162 ? 2.006 21.656 19.344 1 86.88 162 HIS B CA 1
ATOM 2550 C C . HIS B 1 162 ? 0.887 22.484 19.969 1 86.88 162 HIS B C 1
ATOM 2552 O O . HIS B 1 162 ? -0.11 21.938 20.438 1 86.88 162 HIS B O 1
ATOM 2558 N N . ALA B 1 163 ? 1.107 23.719 20.188 1 85.44 163 ALA B N 1
ATOM 2559 C CA . ALA B 1 163 ? 0.177 24.625 20.875 1 85.44 163 ALA B CA 1
ATOM 2560 C C . ALA B 1 163 ? -1.228 24.5 20.281 1 85.44 163 ALA B C 1
ATOM 2562 O O . ALA B 1 163 ? -2.217 24.547 21.016 1 85.44 163 ALA B O 1
ATOM 2563 N N . THR B 1 164 ? -1.3 24.281 19 1 84.19 164 THR B N 1
ATOM 2564 C CA . THR B 1 164 ? -2.609 24.281 18.359 1 84.19 164 THR B CA 1
ATOM 2565 C C . THR B 1 164 ? -2.836 22.984 17.594 1 84.19 164 THR B C 1
ATOM 2567 O O . THR B 1 164 ? -3.541 22.969 16.578 1 84.19 164 THR B O 1
ATOM 2570 N N . GLY B 1 165 ? -2.225 21.922 18.109 1 90.69 165 GLY B N 1
ATOM 2571 C CA . GLY B 1 165 ? -2.479 20.672 17.406 1 90.69 165 GLY B CA 1
ATOM 2572 C C . G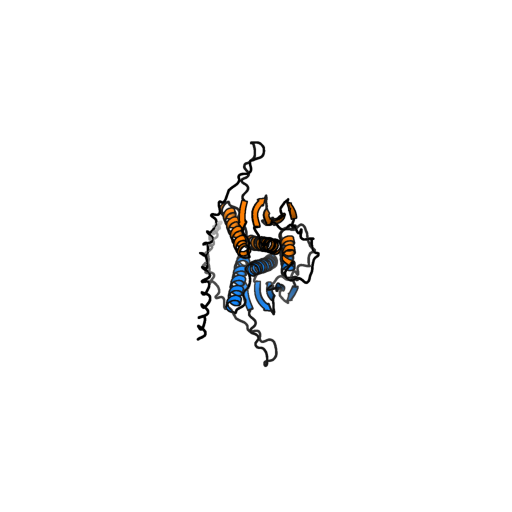LY B 1 165 ? -1.341 19.672 17.516 1 90.69 165 GLY B C 1
ATOM 2573 O O . GLY B 1 165 ? -0.681 19.609 18.562 1 90.69 165 GLY B O 1
ATOM 2574 N N . LYS B 1 166 ? -1.229 18.828 16.547 1 92.12 166 LYS B N 1
ATOM 2575 C CA . LYS B 1 166 ? -0.197 17.797 16.562 1 92.12 166 LYS B CA 1
ATOM 2576 C C . LYS B 1 166 ? 0.301 17.484 15.156 1 92.12 166 LYS B C 1
ATOM 2578 O O . LYS B 1 166 ? -0.362 17.828 14.172 1 92.12 166 LYS B O 1
ATOM 2583 N N . THR B 1 167 ? 1.442 16.984 15.133 1 94.31 167 THR B N 1
ATOM 2584 C CA . THR B 1 167 ? 2.008 16.438 13.906 1 94.31 167 THR B CA 1
ATOM 2585 C C . THR B 1 167 ? 2.297 14.945 14.055 1 94.31 167 THR B C 1
ATOM 2587 O O . THR B 1 167 ? 2.863 14.516 15.062 1 94.31 167 THR B O 1
ATOM 2590 N N . VAL B 1 168 ? 1.863 14.164 13.086 1 94.12 168 VAL B N 1
ATOM 2591 C CA . VAL B 1 168 ? 2.162 12.742 13.016 1 94.12 168 VAL B CA 1
ATOM 2592 C C . VAL B 1 168 ? 3.199 12.484 11.922 1 94.12 168 VAL B C 1
ATOM 2594 O O . VAL B 1 168 ? 3.051 12.953 10.789 1 94.12 168 VAL B O 1
ATOM 2597 N N . TYR B 1 169 ? 4.242 11.734 12.344 1 95.56 169 TYR B N 1
ATOM 2598 C CA . TYR B 1 169 ? 5.359 11.461 11.445 1 95.56 169 TYR B CA 1
ATOM 2599 C C . TYR B 1 169 ? 5.484 9.969 11.172 1 95.56 169 TYR B C 1
ATOM 2601 O O . TYR B 1 169 ? 5.348 9.148 12.086 1 95.56 169 TYR B O 1
ATOM 2609 N N . ALA B 1 170 ? 5.762 9.625 9.93 1 96.06 170 ALA B N 1
ATOM 2610 C CA . ALA B 1 170 ? 6.168 8.289 9.5 1 96.06 170 ALA B CA 1
ATOM 2611 C C . ALA B 1 170 ? 7.281 8.359 8.461 1 96.06 170 ALA B C 1
ATOM 2613 O O . ALA B 1 170 ? 7.289 9.258 7.613 1 96.06 170 ALA B O 1
ATOM 2614 N N . ARG B 1 171 ? 8.203 7.418 8.562 1 96.12 171 ARG B N 1
ATOM 2615 C CA . ARG B 1 171 ? 9.312 7.375 7.617 1 96.12 171 ARG B CA 1
ATOM 2616 C C . ARG B 1 171 ? 9.297 6.082 6.809 1 96.12 171 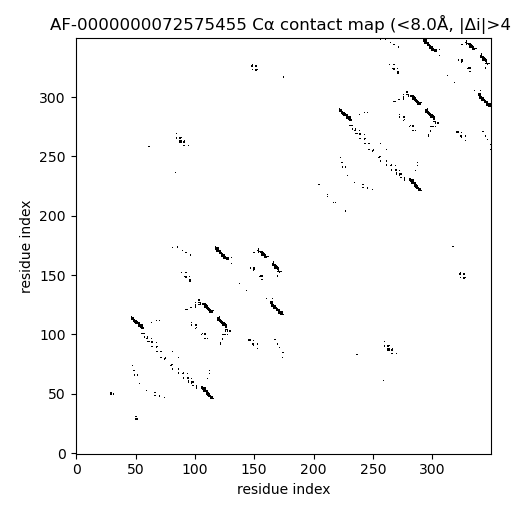ARG B C 1
ATOM 2618 O O . ARG B 1 171 ? 9.367 4.992 7.379 1 96.12 171 ARG B O 1
ATOM 2625 N N . LEU B 1 172 ? 9.195 6.219 5.547 1 95.38 172 LEU B N 1
ATOM 2626 C CA . LEU B 1 172 ? 9.141 5.086 4.629 1 95.38 172 LEU B CA 1
ATOM 2627 C C . LEU B 1 172 ? 10.492 4.855 3.965 1 95.38 172 LEU B C 1
ATOM 2629 O O . LEU B 1 172 ? 11.008 5.734 3.268 1 95.38 172 LEU B O 1
ATOM 2633 N N . PRO B 1 173 ? 11.062 3.691 4.207 1 93.06 173 PRO B N 1
ATOM 2634 C CA . PRO B 1 173 ? 12.359 3.43 3.566 1 93.06 173 PRO B CA 1
ATOM 2635 C C . PRO B 1 173 ? 12.258 3.361 2.043 1 93.06 173 PRO B C 1
ATOM 2637 O O . PRO B 1 173 ? 11.258 2.879 1.508 1 93.06 173 PRO B O 1
ATOM 2640 N N . LEU B 1 174 ? 13.227 3.828 1.301 1 90.25 174 LEU B N 1
ATOM 2641 C CA . LEU B 1 174 ? 13.266 3.814 -0.157 1 90.25 174 LEU B CA 1
ATOM 2642 C C . LEU B 1 174 ? 13.438 2.395 -0.684 1 90.25 174 LEU B C 1
ATOM 2644 O O . LEU B 1 174 ? 13.125 2.115 -1.845 1 90.25 174 LEU B O 1
ATOM 2648 N N . VAL B 1 175 ? 14.102 1.358 0.027 1 70.62 175 VAL B N 1
ATOM 2649 C CA . VAL B 1 175 ? 14.43 0 -0.396 1 70.62 175 VAL B CA 1
ATOM 2650 C C . VAL B 1 175 ? 13.953 -0.997 0.658 1 70.62 175 VAL B C 1
ATOM 2652 O O . VAL B 1 175 ? 13.859 -0.663 1.841 1 70.62 175 VAL B O 1
#

pLDDT: mean 72.19, std 27.8, range [24.8, 98.62]

Nearest PDB structures (foldseek):
  1th8-assembly1_A-2  TM=8.297E-01  e=3.330E-08  Geobacillus stearothermophilus
  6m36-assembly1_G  TM=8.873E-01  e=5.221E-06  Bacillus subtilis subsp. subtilis str. 168
  3cgz-assembly3_C  TM=5.702E-01  e=2.987E-03  Salmonella enterica subsp. enterica serovar Typhimurium
  8qyn-assembly1_P  TM=2.811E-01  e=5.183E+00  Homo sapiens
  7v5g-assembly1_G  TM=2.570E-01  e=3.581E+00  Homo sapiens